Protein 8H7K (pdb70)

Foldseek 3Di:
DADDFDADDCVLQLLQWKWKAQPNAIAIWGAAFQKTKFFLCNLDDPVCFAPHPSVVSPVPDDQVRIWIGRDPDIWRFDDWDDQAGMIITGTPGTRPSHWAEAFDADDALAKWKWQFDANRGTDDIGMWGQFNLRWIQDDHDPRRFQTWTWDDDPRYTHTHWTWADAAPVGITWTGTSSHHTRHDDDRHPDHDDTDDTAFAVLQLLLLVLLLVLVPNCPLADPDFDDLVVLQVLRVVVRHDRQDVVSQVLCVVSCVVRVQRSRRSSVSVSCCSVPQDVPDDGSPHSDRDRNAHNCNSVVPGDD/DDDDDPDDDD

Structure (mmCIF, N/CA/C/O backbone):
data_8H7K
#
_entry.id   8H7K
#
_cell.length_a   97.668
_cell.length_b   80.884
_cell.length_c   51.647
_cell.angle_alpha   90.000
_cell.angle_beta   114.520
_cell.angle_gamma   90.000
#
_symmetry.space_group_name_H-M   'C 1 2 1'
#
loop_
_entity.id
_entity.type
_entity.pdbx_description
1 polymer '3C-like proteinase nsp5'
2 polymer 'nsp4/5 peptidyl substrate'
3 water water
#
loop_
_atom_site.group_PDB
_atom_site.id
_atom_site.type_symbol
_atom_site.label_atom_id
_atom_site.label_alt_id
_atom_site.label_comp_id
_atom_site.label_asym_id
_atom_site.label_entity_id
_atom_site.label_seq_id
_atom_site.pdbx_PDB_ins_code
_atom_site.Cartn_x
_atom_site.Cartn_y
_atom_site.Cartn_z
_atom_site.occupancy
_atom_site.B_iso_or_equiv
_atom_site.auth_seq_id
_atom_site.auth_comp_id
_atom_site.auth_asym_id
_atom_site.auth_atom_id
_atom_site.pdbx_PDB_model_num
ATOM 1 N N . SER A 1 1 ? -10.771 -5.029 -13.017 1.00 33.65 1 SER A N 1
ATOM 2 C CA . SER A 1 1 ? -10.465 -6.297 -12.339 1.00 29.75 1 SER A CA 1
ATOM 3 C C . SER A 1 1 ? -9.201 -6.168 -11.543 1.00 32.25 1 SER A C 1
ATOM 4 O O . SER A 1 1 ? -8.452 -5.182 -11.662 1.00 30.09 1 SER A O 1
ATOM 7 N N . GLY A 1 2 ? -8.939 -7.184 -10.751 1.00 28.27 2 GLY A N 1
ATOM 8 C CA . GLY A 1 2 ? -7.772 -7.197 -9.899 1.00 26.21 2 GLY A CA 1
ATOM 9 C C . GLY A 1 2 ? -8.158 -6.948 -8.482 1.00 27.11 2 GLY A C 1
ATOM 10 O O . GLY A 1 2 ? -9.103 -6.217 -8.193 1.00 30.51 2 GLY A O 1
ATOM 11 N N . PHE A 1 3 ? -7.380 -7.513 -7.572 1.00 26.26 3 PHE A N 1
ATOM 12 C CA . PHE A 1 3 ? -7.657 -7.300 -6.169 1.00 25.25 3 PHE A CA 1
ATOM 13 C C . PHE A 1 3 ? -6.334 -7.220 -5.442 1.00 25.88 3 PHE A C 1
ATOM 14 O O . PHE A 1 3 ? -5.579 -8.198 -5.453 1.00 28.75 3 PHE A O 1
ATOM 22 N N . ARG A 1 4 ? -6.066 -6.067 -4.808 1.00 24.00 4 ARG A N 1
ATOM 23 C CA . ARG A 1 4 ? -4.788 -5.821 -4.163 1.00 23.61 4 ARG A CA 1
ATOM 24 C C . ARG A 1 4 ? -5.028 -5.244 -2.780 1.00 27.94 4 ARG A C 1
ATOM 25 O O . ARG A 1 4 ? -6.007 -4.533 -2.555 1.00 28.12 4 ARG A O 1
ATOM 33 N N . LYS A 1 5 ? -4.107 -5.508 -1.867 1.00 23.14 5 LYS A N 1
ATOM 34 C CA . LYS A 1 5 ? -4.139 -4.805 -0.590 1.00 23.63 5 LYS A CA 1
ATOM 35 C C . LYS A 1 5 ? -3.799 -3.354 -0.883 1.00 25.51 5 LYS A C 1
ATOM 36 O O . LYS A 1 5 ? -2.705 -3.059 -1.381 1.00 29.15 5 LYS A O 1
ATOM 42 N N . MET A 1 6 ? -4.766 -2.478 -0.694 1.00 21.21 6 MET A N 1
ATOM 43 C CA . MET A 1 6 ? -4.701 -1.083 -1.104 1.00 24.95 6 MET A CA 1
ATOM 44 C C . MET A 1 6 ? -4.857 -0.175 0.105 1.00 24.28 6 MET A C 1
ATOM 45 O O . MET A 1 6 ? -5.842 -0.284 0.840 1.00 24.05 6 MET A O 1
ATOM 50 N N . ALA A 1 7 ? -3.943 0.764 0.267 1.00 19.98 7 ALA A N 1
ATOM 51 C CA . ALA A 1 7 ? -4.010 1.778 1.305 1.00 19.01 7 ALA A CA 1
ATOM 52 C C . ALA A 1 7 ? -4.713 3.022 0.790 1.00 20.82 7 ALA A C 1
ATOM 53 O O . ALA A 1 7 ? -4.858 3.205 -0.421 1.00 20.58 7 ALA A O 1
ATOM 55 N N . PHE A 1 8 ? -5.159 3.852 1.683 1.00 19.89 8 PHE A N 1
ATOM 56 C CA . PHE A 1 8 ? -5.676 5.152 1.277 1.00 18.97 8 PHE A CA 1
ATOM 57 C C . PHE A 1 8 ? -4.525 6.068 0.900 1.00 19.85 8 PHE A C 1
ATOM 58 O O . PHE A 1 8 ? -3.390 5.903 1.372 1.00 21.29 8 PHE A O 1
ATOM 66 N N . PRO A 1 9 ? -4.771 6.995 -0.027 1.00 20.70 9 PRO A N 1
ATOM 67 C CA . PRO A 1 9 ? -3.751 7.989 -0.364 1.00 20.49 9 PRO A CA 1
ATOM 68 C C . PRO A 1 9 ? -3.343 8.710 0.918 1.00 22.60 9 PRO A C 1
ATOM 69 O O . PRO A 1 9 ? -4.187 9.074 1.739 1.00 24.56 9 PRO A O 1
ATOM 73 N N . SER A 1 10 ? -2.051 8.897 1.084 1.00 20.59 10 SER A N 1
ATOM 74 C CA . SER A 1 10 ? -1.513 9.304 2.387 1.00 19.10 10 SER A CA 1
ATOM 75 C C . SER A 1 10 ? -1.240 10.799 2.485 1.00 20.64 10 SER A C 1
ATOM 76 O O . SER A 1 10 ? -0.867 11.259 3.569 1.00 20.84 10 SER A O 1
ATOM 79 N N . GLY A 1 11 ? -1.471 11.588 1.435 1.00 22.63 11 GLY A N 1
ATOM 80 C CA . GLY A 1 11 ? -1.059 12.985 1.464 1.00 21.05 11 GLY A CA 1
ATOM 81 C C . GLY A 1 11 ? -1.641 13.794 2.613 1.00 23.09 11 GLY A C 1
ATOM 82 O O . GLY A 1 11 ? -0.941 14.629 3.201 1.00 23.89 11 GLY A O 1
ATOM 83 N N . LYS A 1 12 ? -2.938 13.627 2.886 1.00 22.42 12 LYS A N 1
ATOM 84 C CA . LYS A 1 12 ? -3.538 14.379 3.992 1.00 22.60 12 LYS A CA 1
ATOM 85 C C . LYS A 1 12 ? -2.849 14.106 5.318 1.00 23.68 12 LYS A C 1
ATOM 86 O O . LYS A 1 12 ? -2.756 15.018 6.163 1.00 23.94 12 LYS A O 1
ATOM 92 N N . VAL A 1 13 ? -2.350 12.884 5.516 1.00 20.84 13 VAL A N 1
ATOM 93 C CA . VAL A 1 13 ? -1.657 12.558 6.774 1.00 20.54 13 VAL A CA 1
ATOM 94 C C . VAL A 1 13 ? -0.198 13.007 6.711 1.00 22.84 13 VAL A C 1
ATOM 95 O O . VAL A 1 13 ? 0.370 13.457 7.710 1.00 21.45 13 VAL A O 1
ATOM 99 N N . GLU A 1 14 ? 0.448 12.882 5.543 1.00 21.70 14 GLU A N 1
ATOM 100 C CA . GLU A 1 14 ? 1.824 13.354 5.399 1.00 19.96 14 GLU A CA 1
ATOM 101 C C . GLU A 1 14 ? 1.967 14.786 5.863 1.00 22.01 14 GLU A C 1
ATOM 102 O O . GLU A 1 14 ? 2.960 15.133 6.511 1.00 23.52 14 GLU A O 1
ATOM 108 N N . GLY A 1 15 ? 0.991 15.639 5.550 1.00 22.10 15 GLY A N 1
ATOM 109 C CA . GLY A 1 15 ? 1.105 17.029 5.937 1.00 22.87 15 GLY A CA 1
ATOM 110 C C . GLY A 1 15 ? 0.990 17.282 7.431 1.00 25.35 15 GLY A C 1
ATOM 111 O O . GLY A 1 15 ? 1.113 18.433 7.869 1.00 26.82 15 GLY A O 1
ATOM 112 N N . CYS A 1 16 ? 0.781 16.228 8.209 1.00 21.13 16 CYS A N 1
ATOM 113 C CA . CYS A 1 16 ? 0.538 16.369 9.636 1.00 21.55 16 CYS A CA 1
ATOM 114 C C . CYS A 1 16 ? 1.713 15.795 10.429 1.00 23.44 16 CYS A C 1
ATOM 115 O O . CYS A 1 16 ? 1.744 15.944 11.663 1.00 23.81 16 CYS A O 1
ATOM 118 N N . MET A 1 17 ? 2.659 15.112 9.785 1.00 20.80 17 MET A N 1
ATOM 119 C CA . MET A 1 17 ? 3.727 14.412 10.497 1.00 20.97 17 MET A CA 1
ATOM 120 C C . MET A 1 17 ? 4.863 15.362 10.834 1.00 24.24 17 MET A C 1
ATOM 121 O O . MET A 1 17 ? 5.328 16.136 9.978 1.00 25.05 17 MET A O 1
ATOM 126 N N . VAL A 1 18 ? 5.314 15.294 12.094 1.00 22.68 18 VAL A N 1
ATOM 127 C CA . VAL A 1 18 ? 6.431 16.087 12.597 1.00 24.19 18 VAL A CA 1
ATOM 128 C C . VAL A 1 18 ? 7.387 15.180 13.374 1.00 23.32 18 VAL A C 1
ATOM 129 O O . VAL A 1 18 ? 7.060 14.051 13.734 1.00 22.94 18 VAL A O 1
ATOM 133 N N . GLN A 1 19 ? 8.576 15.701 13.657 1.00 25.47 19 GLN A N 1
ATOM 134 C CA . GLN A 1 19 ? 9.550 15.022 14.501 1.00 24.57 19 GLN A CA 1
ATOM 135 C C . GLN A 1 19 ? 9.490 15.636 15.898 1.00 25.52 19 GLN A C 1
ATOM 136 O O . GLN A 1 19 ? 9.400 16.858 16.028 1.00 27.44 19 GLN A O 1
ATOM 142 N N . VAL A 1 20 ? 9.463 14.793 16.943 1.00 23.72 20 VAL A N 1
ATOM 143 C CA . VAL A 1 20 ? 9.499 15.255 18.322 1.00 26.58 20 VAL A CA 1
ATOM 144 C C . VAL A 1 20 ? 10.753 14.684 18.963 1.00 25.42 20 VAL A C 1
ATOM 145 O O . VAL A 1 20 ? 10.977 13.470 18.908 1.00 26.45 20 VAL A O 1
ATOM 149 N N . ILE A 1 21 ? 11.559 15.548 19.577 1.00 26.68 21 ILE A N 1
ATOM 150 C CA . ILE A 1 21 ? 12.788 15.140 20.246 1.00 27.81 21 ILE A CA 1
ATOM 151 C C . ILE A 1 21 ? 12.722 15.620 21.687 1.00 31.44 21 ILE A C 1
ATOM 152 O O . ILE A 1 21 ? 12.427 16.795 21.945 1.00 31.05 21 ILE A O 1
ATOM 157 N N . CYS A 1 22 ? 13.020 14.716 22.615 1.00 28.95 22 CYS A N 1
ATOM 158 C CA . CYS A 1 22 ? 13.192 15.050 24.027 1.00 29.96 22 CYS A CA 1
ATOM 159 C C . CYS A 1 22 ? 14.519 14.426 24.450 1.00 34.89 22 CYS A C 1
ATOM 160 O O . CYS A 1 22 ? 14.632 13.198 24.537 1.00 37.39 22 CYS A O 1
ATOM 163 N N . GLY A 1 23 ? 15.537 15.264 24.656 1.00 35.98 23 GLY A N 1
ATOM 164 C CA . GLY A 1 23 ? 16.852 14.733 24.964 1.00 37.71 23 GLY A CA 1
ATOM 165 C C . GLY A 1 23 ? 17.421 14.017 23.758 1.00 37.10 23 GLY A C 1
ATOM 166 O O . GLY A 1 23 ? 17.488 14.569 22.651 1.00 42.70 23 GLY A O 1
ATOM 167 N N . THR A 1 24 ? 17.834 12.766 23.947 1.00 36.20 24 THR A N 1
ATOM 168 C CA . THR A 1 24 ? 18.313 11.963 22.827 1.00 40.39 24 THR A CA 1
ATOM 169 C C . THR A 1 24 ? 17.256 11.015 22.281 1.00 35.46 24 THR A C 1
ATOM 170 O O . THR A 1 24 ? 17.563 10.221 21.387 1.00 40.02 24 THR A O 1
ATOM 174 N N . THR A 1 25 ? 16.020 11.082 22.781 1.00 32.62 25 THR A N 1
ATOM 175 C CA . THR A 1 25 ? 14.948 10.248 22.269 1.00 31.23 25 THR A CA 1
ATOM 176 C C . THR A 1 25 ? 14.187 11.008 21.189 1.00 29.14 25 THR A C 1
ATOM 177 O O . THR A 1 25 ? 13.771 12.151 21.401 1.00 30.56 25 THR A O 1
ATOM 181 N N . THR A 1 26 ? 14.017 10.379 20.037 1.00 28.23 26 THR A N 1
ATOM 182 C CA . THR A 1 26 ? 13.316 10.993 18.919 1.00 27.79 26 THR A CA 1
ATOM 183 C C . THR A 1 26 ? 12.211 10.066 18.433 1.00 26.18 26 THR A C 1
ATOM 184 O O . THR A 1 26 ? 12.376 8.846 18.409 1.00 27.38 26 THR A O 1
ATOM 188 N N . LEU A 1 27 ? 11.080 10.642 18.059 1.00 23.72 27 LEU A N 1
ATOM 189 C CA . LEU A 1 27 ? 9.993 9.848 17.468 1.00 24.03 27 LEU A CA 1
ATOM 190 C C . LEU A 1 27 ? 9.102 10.777 16.648 1.00 21.11 27 LEU A C 1
ATOM 191 O O . LEU A 1 27 ? 9.452 11.942 16.408 1.00 24.79 27 LEU A O 1
ATOM 196 N N . ASN A 1 28 ? 7.979 10.248 16.183 1.00 21.61 28 ASN A N 1
ATOM 197 C CA . ASN A 1 28 ? 7.092 11.013 15.331 1.00 21.44 28 ASN A CA 1
ATOM 198 C C . ASN A 1 28 ? 5.948 11.566 16.139 1.00 22.54 28 ASN A C 1
ATOM 199 O O . ASN A 1 28 ? 5.469 10.930 17.088 1.00 20.30 28 ASN A O 1
ATOM 204 N N . GLY A 1 29 ? 5.455 12.731 15.706 1.00 21.73 29 GLY A N 1
ATOM 205 C CA . GLY A 1 29 ? 4.215 13.259 16.226 1.00 22.89 29 GLY A CA 1
ATOM 206 C C . GLY A 1 29 ? 3.249 13.640 15.115 1.00 20.66 29 GLY A C 1
ATOM 207 O O . GLY A 1 29 ? 3.610 13.724 13.921 1.00 20.60 29 GLY A O 1
ATOM 208 N N . LEU A 1 30 ? 2.004 13.862 15.523 1.00 20.39 30 LEU A N 1
ATOM 209 C CA . LEU A 1 30 ? 0.900 14.202 14.629 1.00 21.26 30 LEU A CA 1
ATOM 210 C C . LEU A 1 30 ? 0.404 15.604 14.964 1.00 21.81 30 LEU A C 1
ATOM 211 O O . LEU A 1 30 ? -0.121 15.833 16.058 1.00 20.96 30 LEU A O 1
ATOM 216 N N . TRP A 1 31 ? 0.539 16.536 14.012 1.00 21.31 31 TRP A N 1
ATOM 217 C CA . TRP A 1 31 ? 0.284 17.958 14.255 1.00 21.43 31 TRP A CA 1
ATOM 218 C C . TRP A 1 31 ? -1.071 18.314 13.648 1.00 23.86 31 TRP A C 1
ATOM 219 O O . TRP A 1 31 ? -1.219 18.328 12.420 1.00 22.91 31 TRP A O 1
ATOM 230 N N . LEU A 1 32 ? -2.080 18.549 14.493 1.00 23.24 32 LEU A N 1
ATOM 231 C CA . LEU A 1 32 ? -3.413 18.901 14.031 1.00 22.65 32 LEU A CA 1
ATOM 232 C C . LEU A 1 32 ? -3.803 20.177 14.747 1.00 24.20 32 LEU A C 1
ATOM 233 O O . LEU A 1 32 ? -3.717 20.244 15.981 1.00 22.92 32 LEU A O 1
ATOM 238 N N . ASP A 1 33 ? -4.227 21.198 14.006 1.00 26.15 33 ASP A N 1
ATOM 239 C CA . ASP A 1 33 ? -4.482 22.518 14.609 1.00 25.67 33 ASP A CA 1
ATOM 240 C C . ASP A 1 33 ? -3.228 22.928 15.389 1.00 28.15 33 ASP A C 1
ATOM 241 O O . ASP A 1 33 ? -2.112 22.759 14.871 1.00 29.51 33 ASP A O 1
ATOM 246 N N . ASP A 1 34 ? -3.346 23.396 16.635 1.00 26.98 34 ASP A N 1
ATOM 247 C CA . ASP A 1 34 ? -2.186 23.838 17.405 1.00 29.60 34 ASP A CA 1
ATOM 248 C C . ASP A 1 34 ? -1.714 22.807 18.43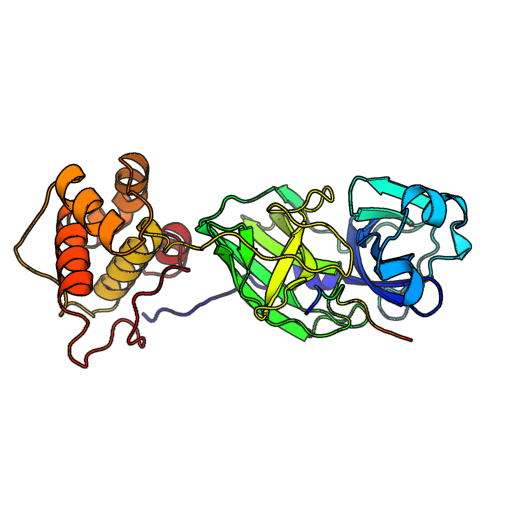2 1.00 27.62 34 ASP A C 1
ATOM 249 O O . ASP A 1 34 ? -1.153 23.191 19.477 1.00 28.17 34 ASP A O 1
ATOM 254 N N . VAL A 1 35 ? -1.924 21.509 18.159 1.00 26.47 35 VAL A N 1
ATOM 255 C CA . VAL A 1 35 ? -1.505 20.442 19.066 1.00 23.70 35 VAL A CA 1
ATOM 256 C C . VAL A 1 35 ? -0.706 19.400 18.298 1.00 23.45 35 VAL A C 1
ATOM 257 O O . VAL A 1 35 ? -1.064 19.019 17.179 1.00 23.96 35 VAL A O 1
ATOM 261 N N . VAL A 1 36 ? 0.364 18.924 18.923 1.00 23.58 36 VAL A N 1
ATOM 262 C CA . VAL A 1 36 ? 1.143 17.794 18.447 1.00 22.00 36 VAL A CA 1
ATOM 263 C C . VAL A 1 36 ? 0.910 16.643 19.414 1.00 22.61 36 VAL A C 1
ATOM 264 O O . VAL A 1 36 ? 1.099 16.799 20.630 1.00 22.76 36 VAL A O 1
ATOM 268 N N . TYR A 1 37 ? 0.414 15.520 18.895 1.00 21.49 37 TYR A N 1
ATOM 269 C CA . TYR A 1 37 ? 0.150 14.290 19.649 1.00 18.93 37 TYR A CA 1
ATOM 270 C C . TYR A 1 37 ? 1.318 13.342 19.418 1.00 21.35 37 TYR A C 1
ATOM 271 O O . TYR A 1 37 ? 1.699 13.101 18.257 1.00 20.92 37 TYR A O 1
ATOM 280 N N . CYS A 1 38 ? 1.873 12.771 20.482 1.00 20.43 38 CYS A N 1
ATOM 281 C CA . CYS A 1 38 ? 2.940 11.792 20.307 1.00 21.73 38 CYS A CA 1
ATOM 282 C C . CYS A 1 38 ? 2.927 10.793 21.453 1.00 20.70 38 CYS A C 1
ATOM 283 O O . CYS A 1 38 ? 2.326 11.052 22.502 1.00 21.47 38 CYS A O 1
ATOM 286 N N . PRO A 1 39 ? 3.591 9.656 21.301 1.00 18.95 39 PRO A N 1
ATOM 287 C CA . PRO A 1 39 ? 3.694 8.702 22.413 1.00 22.04 39 PRO A CA 1
ATOM 288 C C . PRO A 1 39 ? 4.434 9.317 23.604 1.00 21.18 39 PRO A C 1
ATOM 289 O O . PRO A 1 39 ? 5.457 10.004 23.464 1.00 22.77 39 PRO A O 1
ATOM 293 N N . ARG A 1 40 ? 3.895 9.081 24.803 1.00 21.03 40 ARG A N 1
ATOM 294 C CA . ARG A 1 40 ? 4.589 9.581 25.978 1.00 22.71 40 ARG A CA 1
ATOM 295 C C . ARG A 1 40 ? 5.971 8.948 26.166 1.00 23.29 40 ARG A C 1
ATOM 296 O O . ARG A 1 40 ? 6.798 9.517 26.901 1.00 26.49 40 ARG A O 1
ATOM 304 N N . ALA A 1 41 ? 6.258 7.835 25.477 1.00 24.90 41 ALA A N 1
ATOM 305 C CA . ALA A 1 41 ? 7.589 7.230 25.517 1.00 27.50 41 ALA A CA 1
ATOM 306 C C . ALA A 1 41 ? 8.696 8.205 25.120 1.00 26.70 41 ALA A C 1
ATOM 307 O O . ALA A 1 41 ? 9.862 7.947 25.432 1.00 28.64 41 ALA A O 1
ATOM 309 N N . VAL A 1 42 ? 8.365 9.331 24.479 1.00 25.22 42 VAL A N 1
ATOM 310 C CA . VAL A 1 42 ? 9.402 10.301 24.115 1.00 23.32 42 VAL A CA 1
ATOM 311 C C . VAL A 1 42 ? 10.143 10.828 25.329 1.00 26.59 42 VAL A C 1
ATOM 312 O O . VAL A 1 42 ? 11.282 11.267 25.198 1.00 27.05 42 VAL A O 1
ATOM 316 N N . ILE A 1 43 ? 9.532 10.787 26.520 1.00 25.91 43 ILE A N 1
ATOM 317 C CA . ILE A 1 43 ? 10.177 11.351 27.710 1.00 28.39 43 ILE A CA 1
ATOM 318 C C . ILE A 1 43 ? 11.074 10.367 28.438 1.00 32.63 43 ILE A C 1
ATOM 319 O O . ILE A 1 43 ? 11.708 10.744 29.438 1.00 33.99 43 ILE A O 1
ATOM 324 N N . CYS A 1 44 ? 11.157 9.129 27.982 1.00 30.84 44 CYS A N 1
ATOM 325 C CA . CYS A 1 44 ? 12.011 8.164 28.642 1.00 33.14 44 CYS A CA 1
ATOM 326 C C . CYS A 1 44 ? 13.385 8.110 28.009 1.00 36.13 44 CYS A C 1
ATOM 327 O O . CYS A 1 44 ? 13.549 8.349 26.815 1.00 41.22 44 CYS A O 1
ATOM 330 N N . THR A 1 45 ? 14.370 7.811 28.838 1.00 42.21 45 THR A N 1
ATOM 331 C CA . THR A 1 45 ? 15.690 7.412 28.391 1.00 46.87 45 THR A CA 1
ATOM 332 C C . THR A 1 45 ? 15.703 5.897 28.335 1.00 51.66 45 THR A C 1
ATOM 333 O O . THR A 1 45 ? 14.751 5.241 28.753 1.00 54.26 45 THR A O 1
ATOM 337 N N . SER A 1 46 ? 16.799 5.348 27.809 1.00 50.82 46 SER A N 1
ATOM 338 C CA . SER A 1 46 ? 16.955 3.898 27.719 1.00 57.95 46 SER A CA 1
ATOM 339 C C . SER A 1 46 ? 16.649 3.207 29.048 1.00 68.87 46 SER A C 1
ATOM 340 O O . SER A 1 46 ? 15.858 2.258 29.100 1.00 73.35 46 SER A O 1
ATOM 343 N N . GLU A 1 47 ? 17.251 3.682 30.141 1.00 67.05 47 GLU A N 1
ATOM 344 C CA . GLU A 1 47 ? 17.031 3.051 31.442 1.00 65.08 47 GLU A CA 1
ATOM 345 C C . GLU A 1 47 ? 15.655 3.339 32.035 1.00 57.93 47 GLU A C 1
ATOM 346 O O . GLU A 1 47 ? 15.162 2.526 32.822 1.00 63.05 47 GLU A O 1
ATOM 352 N N . ASP A 1 48 ? 15.008 4.454 31.676 1.00 51.48 48 ASP A N 1
ATOM 353 C CA . ASP A 1 48 ? 13.650 4.668 32.168 1.00 54.25 48 ASP A CA 1
ATOM 354 C C . ASP A 1 48 ? 12.694 3.582 31.696 1.00 55.03 48 ASP A C 1
ATOM 355 O O . ASP A 1 48 ? 11.653 3.382 32.326 1.00 46.68 48 ASP A O 1
ATOM 360 N N . MET A 1 49 ? 13.041 2.858 30.628 1.00 61.58 49 MET A N 1
ATOM 361 C CA . MET A 1 49 ? 12.055 2.108 29.855 1.00 54.84 49 MET A CA 1
ATOM 362 C C . MET A 1 49 ? 11.644 0.769 30.470 1.00 48.93 49 MET A C 1
ATOM 363 O O . MET A 1 49 ? 10.613 0.223 30.062 1.00 40.60 49 MET A O 1
ATOM 368 N N . LEU A 1 50 ? 12.396 0.222 31.433 1.00 44.11 50 LEU A N 1
ATOM 369 C CA . LEU A 1 50 ? 11.964 -1.037 32.046 1.00 37.50 50 LEU A CA 1
ATOM 370 C C . LEU A 1 50 ? 10.750 -0.835 32.951 1.00 45.30 50 LEU A C 1
ATOM 371 O O . LEU A 1 50 ? 9.808 -1.642 32.933 1.00 45.36 50 LEU A O 1
ATOM 376 N N . ASN A 1 51 ? 10.728 0.263 33.699 1.00 49.97 51 ASN A N 1
ATOM 377 C CA . ASN A 1 51 ? 9.667 0.543 34.660 1.00 54.38 51 ASN A CA 1
ATOM 378 C C . ASN A 1 51 ? 9.425 2.043 34.782 1.00 45.19 51 ASN A C 1
ATOM 379 O O . ASN A 1 51 ? 9.583 2.599 35.876 1.00 48.19 51 ASN A O 1
ATOM 384 N N . PRO A 1 52 ? 9.056 2.736 33.703 1.00 39.19 52 PRO A N 1
ATOM 385 C CA . PRO A 1 52 ? 8.938 4.200 33.789 1.00 38.27 52 PRO A CA 1
ATOM 386 C C . PRO A 1 52 ? 7.737 4.611 34.630 1.00 39.41 52 PRO A C 1
ATOM 387 O O . PRO A 1 52 ? 6.659 4.023 34.519 1.00 39.98 52 PRO A O 1
ATOM 391 N N . ASN A 1 53 ? 7.924 5.617 35.505 1.00 34.07 53 ASN A N 1
ATOM 392 C CA . ASN A 1 53 ? 6.776 6.249 36.148 1.00 31.02 53 ASN A CA 1
ATOM 393 C C . ASN A 1 53 ? 6.543 7.538 35.364 1.00 34.74 53 ASN A C 1
ATOM 394 O O . ASN A 1 53 ? 7.237 8.543 35.561 1.00 33.36 53 ASN A O 1
ATOM 399 N N . TYR A 1 54 ? 5.580 7.505 34.444 1.00 31.09 54 TYR A N 1
ATOM 400 C CA . TYR A 1 54 ? 5.509 8.576 33.462 1.00 26.75 54 TYR A CA 1
ATOM 401 C C . TYR A 1 54 ? 5.066 9.884 34.094 1.00 32.07 54 TYR A C 1
ATOM 402 O O . TYR A 1 54 ? 5.488 10.959 33.653 1.00 29.73 54 TYR A O 1
ATOM 411 N N . GLU A 1 55 ? 4.243 9.822 35.137 1.00 29.92 55 GLU A N 1
ATOM 412 C CA . GLU A 1 55 ? 3.834 11.050 35.799 1.00 31.53 55 GLU A CA 1
ATOM 413 C C . GLU A 1 55 ? 5.037 11.737 36.436 1.00 33.48 55 GLU A C 1
ATOM 414 O O . GLU A 1 55 ? 5.153 12.967 36.388 1.00 36.12 55 GLU A O 1
ATOM 420 N N . ASP A 1 56 ? 5.934 10.955 37.035 1.00 34.54 56 ASP A N 1
ATOM 421 C CA . ASP A 1 56 ? 7.164 11.515 37.589 1.00 35.79 56 ASP A CA 1
ATOM 422 C C . ASP A 1 56 ? 8.047 12.096 36.498 1.00 34.20 56 ASP A C 1
ATOM 423 O O . ASP A 1 56 ? 8.612 13.190 36.655 1.00 36.09 56 ASP A O 1
ATOM 428 N N . LEU A 1 57 ? 8.277 11.320 35.440 1.00 31.98 57 LEU A N 1
ATOM 429 C CA . LEU A 1 57 ? 9.124 11.790 34.362 1.00 34.40 57 LEU A CA 1
ATOM 430 C C . LEU A 1 57 ? 8.594 13.093 33.790 1.00 32.14 57 LEU A C 1
ATOM 431 O O . LEU A 1 57 ? 9.376 14.002 33.491 1.00 33.91 57 LEU A O 1
ATOM 436 N N . LEU A 1 58 ? 7.263 13.212 33.659 1.00 30.41 58 LEU A N 1
ATOM 437 C CA . LEU A 1 58 ? 6.681 14.377 32.999 1.00 28.08 58 LEU A CA 1
ATOM 438 C C . LEU A 1 58 ? 6.748 15.616 33.876 1.00 28.34 58 LEU A C 1
ATOM 439 O O . LEU A 1 58 ? 7.020 16.714 33.376 1.00 32.46 58 LEU A O 1
ATOM 444 N N . ILE A 1 59 ? 6.540 15.475 35.194 1.00 30.76 59 ILE A N 1
ATOM 445 C CA . ILE A 1 59 ? 6.567 16.642 36.057 1.00 32.12 59 ILE A CA 1
ATOM 446 C C . ILE A 1 59 ? 7.963 17.249 36.099 1.00 33.19 59 ILE A C 1
ATOM 447 O O . ILE A 1 59 ? 8.129 18.421 36.452 1.00 37.10 59 ILE A O 1
ATOM 452 N N . ARG A 1 60 ? 8.976 16.475 35.730 1.00 32.89 60 ARG A N 1
ATOM 453 C CA . ARG A 1 60 ? 10.350 16.938 35.707 1.00 35.57 60 ARG A CA 1
ATOM 454 C C . ARG A 1 60 ? 10.739 17.580 34.382 1.00 34.07 60 ARG A C 1
ATOM 455 O O . ARG A 1 60 ? 11.895 18.027 34.262 1.00 35.91 60 ARG A O 1
ATOM 463 N N . LYS A 1 61 ? 9.798 17.709 33.457 1.00 36.96 61 LYS A N 1
ATOM 464 C CA . LYS A 1 61 ? 9.999 18.311 32.146 1.00 36.12 61 LYS A CA 1
ATOM 465 C C . LYS A 1 61 ? 9.326 19.679 32.119 1.00 39.88 61 LYS A C 1
ATOM 466 O O . LYS A 1 61 ? 8.378 19.934 32.867 1.00 37.76 61 LYS A O 1
ATOM 472 N N . SER A 1 62 ? 9.825 20.563 31.255 1.00 43.01 62 SER A N 1
ATOM 473 C CA . SER A 1 62 ? 9.109 21.773 30.870 1.00 40.27 62 SER A CA 1
ATOM 474 C C . SER A 1 62 ? 8.994 21.846 29.348 1.00 36.74 62 SER A C 1
ATOM 475 O O . SER A 1 62 ? 9.566 21.029 28.620 1.00 37.48 62 SER A O 1
ATOM 478 N N . ASN A 1 63 ? 8.249 22.851 28.876 1.00 36.69 63 ASN A N 1
ATOM 479 C CA . ASN A 1 63 ? 7.987 22.987 27.442 1.00 34.53 63 ASN A CA 1
ATOM 480 C C . ASN A 1 63 ? 9.276 22.991 26.625 1.00 36.42 63 ASN A C 1
ATOM 481 O O . ASN A 1 63 ? 9.330 22.402 25.536 1.00 35.68 63 ASN A O 1
ATOM 486 N N . HIS A 1 64 ? 10.316 23.657 27.125 1.00 40.79 64 HIS A N 1
ATOM 487 C CA . HIS A 1 64 ? 11.569 23.765 26.390 1.00 41.65 64 HIS A CA 1
ATOM 488 C C . HIS A 1 64 ? 12.303 22.436 26.242 1.00 43.82 64 HIS A C 1
ATOM 489 O O . HIS A 1 64 ? 13.232 22.349 25.434 1.00 45.22 64 HIS A O 1
ATOM 496 N N . ASN A 1 65 ? 11.893 21.392 26.958 1.00 37.48 65 ASN A N 1
ATOM 497 C CA . ASN A 1 65 ? 12.538 20.097 26.799 1.00 39.86 65 ASN A CA 1
ATOM 498 C C . ASN A 1 65 ? 12.046 19.348 25.568 1.00 38.51 65 ASN A C 1
ATOM 499 O O . ASN A 1 65 ? 12.591 18.284 25.253 1.00 37.70 65 ASN A O 1
ATOM 504 N N . PHE A 1 66 ? 11.019 19.857 24.887 1.00 33.79 66 PHE A N 1
ATOM 505 C CA . PHE A 1 66 ? 10.447 19.227 23.704 1.00 31.87 66 PHE A CA 1
ATOM 506 C C . PHE A 1 66 ? 10.787 20.064 22.479 1.00 40.33 66 PHE A C 1
ATOM 507 O O . PHE A 1 66 ? 10.409 21.238 22.406 1.00 39.82 66 PHE A O 1
ATOM 515 N N . LEU A 1 67 ? 11.476 19.458 21.516 1.00 30.61 67 LEU A N 1
ATOM 516 C CA . LEU A 1 67 ? 11.856 20.127 20.281 1.00 32.00 67 LEU A CA 1
ATOM 517 C C . LEU A 1 67 ? 11.010 19.487 19.195 1.00 34.03 67 LEU A C 1
ATOM 518 O O . LEU A 1 67 ? 11.038 18.260 19.041 1.00 35.54 67 LEU A O 1
ATOM 523 N N . VAL A 1 68 ? 10.197 20.300 18.522 1.00 33.06 68 VAL A N 1
ATOM 524 C CA . VAL A 1 68 ? 9.255 19.823 17.508 1.00 31.51 68 VAL A CA 1
ATOM 525 C C . VAL A 1 68 ? 9.662 20.451 16.188 1.00 33.06 68 VAL A C 1
ATOM 526 O O . VAL A 1 68 ? 9.800 21.679 16.094 1.00 33.98 68 VAL A O 1
ATOM 530 N N . GLN A 1 69 ? 9.891 19.616 15.177 1.00 32.58 69 GLN A N 1
ATOM 531 C CA . GLN A 1 69 ? 10.349 20.083 13.883 1.00 39.02 69 GLN A CA 1
ATOM 532 C C . GLN A 1 69 ? 9.390 19.604 12.804 1.00 35.21 69 GLN A C 1
ATOM 533 O O . GLN A 1 69 ? 9.073 18.412 12.731 1.00 32.29 69 GLN A O 1
ATOM 539 N N . ALA A 1 70 ? 8.910 20.544 11.993 1.00 35.93 70 ALA A N 1
ATOM 540 C CA . ALA A 1 70 ? 7.982 20.285 10.896 1.00 41.08 70 ALA A CA 1
ATOM 541 C C . ALA A 1 70 ? 8.732 20.695 9.637 1.00 49.16 70 ALA A C 1
ATOM 542 O O . ALA A 1 70 ? 8.737 21.868 9.252 1.00 46.61 70 ALA A O 1
ATOM 544 N N . GLY A 1 71 ? 9.386 19.728 9.007 1.00 54.37 71 GLY A N 1
ATOM 545 C CA . GLY A 1 71 ? 10.273 20.070 7.910 1.00 48.94 71 GLY A CA 1
ATOM 546 C C . GLY A 1 71 ? 11.413 20.913 8.437 1.00 53.14 71 GLY A C 1
ATOM 547 O O . GLY A 1 71 ? 12.079 20.549 9.409 1.00 67.53 71 GLY A O 1
ATOM 548 N N . ASN A 1 72 ? 11.639 22.070 7.819 1.00 64.96 72 ASN A N 1
ATOM 549 C CA . ASN A 1 72 ? 12.699 22.968 8.258 1.00 70.02 72 ASN A CA 1
ATOM 550 C C . ASN A 1 72 ? 12.181 24.096 9.144 1.00 68.74 72 ASN A C 1
ATOM 551 O O . ASN A 1 72 ? 12.797 25.165 9.216 1.00 71.53 72 ASN A O 1
ATOM 556 N N . VAL A 1 73 ? 11.060 23.872 9.827 1.00 54.52 73 VAL A N 1
ATOM 557 C CA . VAL A 1 73 ? 10.450 24.866 10.697 1.00 52.99 73 VAL A CA 1
ATOM 558 C C . VAL A 1 73 ? 10.375 24.259 12.084 1.00 47.88 73 VAL A C 1
ATOM 559 O O . VAL A 1 73 ? 9.742 23.214 12.271 1.00 46.22 73 VAL A O 1
ATOM 563 N N . GLN A 1 74 ? 11.005 24.907 13.056 1.00 49.82 74 GLN A N 1
ATOM 564 C CA . GLN A 1 74 ? 10.863 24.476 14.437 1.00 49.15 74 GLN A CA 1
ATOM 565 C C . GLN A 1 74 ? 9.599 25.096 15.020 1.00 48.44 74 GLN A C 1
ATOM 566 O O . GLN A 1 74 ? 9.364 26.299 14.868 1.00 54.36 74 GLN A O 1
ATOM 572 N N . LEU A 1 75 ? 8.777 24.276 15.671 1.00 40.30 75 LEU A N 1
ATOM 573 C CA . LEU A 1 75 ? 7.564 24.751 16.326 1.00 36.60 75 LEU A CA 1
ATOM 574 C C . LEU A 1 75 ? 7.810 24.903 17.818 1.00 42.04 75 LEU A C 1
ATOM 575 O O . LEU A 1 75 ? 8.277 23.967 18.476 1.00 49.44 75 LEU A O 1
ATOM 580 N N . ARG A 1 76 ? 7.461 26.067 18.351 1.00 37.54 76 ARG A N 1
ATOM 581 C CA . ARG A 1 76 ? 7.644 26.334 19.771 1.00 39.23 76 ARG A CA 1
ATOM 582 C C . ARG A 1 76 ? 6.532 25.670 20.571 1.00 39.50 76 ARG A C 1
ATOM 583 O O . ARG A 1 76 ? 5.351 25.929 20.325 1.00 37.00 76 ARG A O 1
ATOM 591 N N . VAL A 1 77 ? 6.911 24.837 21.537 1.00 35.49 77 VAL A N 1
ATOM 592 C CA . VAL A 1 77 ? 5.954 24.221 22.454 1.00 32.31 77 VAL A CA 1
ATOM 593 C C . VAL A 1 77 ? 5.614 25.217 23.554 1.00 36.13 77 VAL A C 1
ATOM 594 O O . VAL A 1 77 ? 6.510 25.775 24.201 1.00 36.69 77 VAL A O 1
ATOM 598 N N . ILE A 1 78 ? 4.318 25.466 23.753 1.00 33.94 78 ILE A N 1
ATOM 599 C CA . ILE A 1 78 ? 3.850 26.445 24.728 1.00 36.21 78 ILE A CA 1
ATOM 600 C C . ILE A 1 78 ? 2.999 25.814 25.814 1.00 34.55 78 ILE A C 1
ATOM 601 O O . ILE A 1 78 ? 2.494 26.526 26.690 1.00 40.29 78 ILE A O 1
ATOM 606 N N . GLY A 1 79 ? 2.820 24.506 25.775 1.00 34.73 79 GLY A N 1
ATOM 607 C CA . GLY A 1 79 ? 2.106 23.791 26.809 1.00 33.15 79 GLY A CA 1
ATOM 608 C C . GLY A 1 79 ? 2.267 22.309 26.573 1.00 33.53 79 GLY A C 1
ATOM 609 O O . GLY A 1 79 ? 2.584 21.865 25.461 1.00 29.67 79 GLY A O 1
ATOM 610 N N . HIS A 1 80 ? 2.062 21.546 27.636 1.00 29.49 80 HIS A N 1
ATOM 611 C CA . HIS A 1 80 ? 2.143 20.102 27.502 1.00 31.21 80 HIS A CA 1
ATOM 612 C C . HIS A 1 80 ? 1.239 19.447 28.524 1.00 27.92 80 HIS A C 1
ATOM 613 O O . HIS A 1 80 ? 1.042 19.962 29.636 1.00 29.59 80 HIS A O 1
ATOM 620 N N . SER A 1 81 ? 0.739 18.275 28.153 1.00 28.76 81 SER A N 1
ATOM 621 C CA . SER A 1 81 ? -0.088 17.505 29.071 1.00 25.71 81 SER A CA 1
ATOM 622 C C . SER A 1 81 ? -0.053 16.053 28.635 1.00 26.15 81 SER A C 1
ATOM 623 O O . SER A 1 81 ? 0.268 15.737 27.485 1.00 26.17 81 SER A O 1
ATOM 626 N N . MET A 1 82 ? -0.361 15.167 29.562 1.00 24.90 82 MET A N 1
ATOM 627 C CA . MET A 1 82 ? -0.443 13.744 29.295 1.00 25.12 82 MET A CA 1
ATOM 628 C C . MET A 1 82 ? -1.888 13.312 29.283 1.00 26.98 82 MET A C 1
ATOM 629 O O . MET A 1 82 ? -2.648 13.663 30.197 1.00 32.64 82 MET A O 1
ATOM 634 N N . GLN A 1 83 ? -2.257 12.545 28.259 1.00 26.60 83 GLN A N 1
ATOM 635 C CA . GLN A 1 83 ? -3.567 11.910 28.222 1.00 31.44 83 GLN A CA 1
ATOM 636 C C . GLN A 1 83 ? -3.318 10.427 27.966 1.00 22.48 83 GLN A C 1
ATOM 637 O O . GLN A 1 83 ? -2.962 10.038 26.852 1.00 24.18 83 GLN A O 1
ATOM 643 N N . ASN A 1 84 ? -3.458 9.614 29.021 1.00 22.73 84 ASN A N 1
ATOM 644 C CA . ASN A 1 84 ? -3.235 8.171 28.926 1.00 20.21 84 ASN A CA 1
ATOM 645 C C . ASN A 1 84 ? -1.814 7.967 28.413 1.00 19.66 84 ASN A C 1
ATOM 646 O O . ASN A 1 84 ? -0.882 8.544 29.006 1.00 20.80 84 ASN A O 1
ATOM 651 N N . CYS A 1 85 ? -1.605 7.238 27.309 1.00 19.88 85 CYS A N 1
ATOM 652 C CA . CYS A 1 85 ? -0.256 6.971 26.819 1.00 21.35 85 CYS A CA 1
ATOM 653 C C . CYS A 1 85 ? 0.198 7.935 25.736 1.00 21.08 85 CYS A C 1
ATOM 654 O O . CYS A 1 85 ? 1.242 7.680 25.131 1.00 21.31 85 CYS A O 1
ATOM 657 N N . VAL A 1 86 ? -0.511 9.045 25.508 1.00 19.78 86 VAL A N 1
ATOM 658 C CA . VAL A 1 86 ? -0.035 10.052 24.566 1.00 23.34 86 VAL A CA 1
ATOM 659 C C . VAL A 1 86 ? 0.228 11.359 25.298 1.00 21.76 86 VAL A C 1
ATOM 660 O O . VAL A 1 86 ? -0.322 11.631 26.376 1.00 23.38 86 VAL A O 1
ATOM 664 N N . LEU A 1 87 ? 1.118 12.145 24.729 1.00 21.78 87 LEU A N 1
ATOM 665 C CA . LEU A 1 87 ? 1.324 13.525 25.130 1.00 22.89 87 LEU A CA 1
ATOM 666 C C . LEU A 1 87 ? 0.664 14.463 24.135 1.00 22.21 87 LEU A C 1
ATOM 667 O O . LEU A 1 87 ? 0.671 14.201 22.931 1.00 22.69 87 LEU A O 1
ATOM 672 N N . LYS A 1 88 ? 0.134 15.565 24.638 1.00 23.11 88 LYS A N 1
ATOM 673 C CA . LYS A 1 88 ? -0.402 16.660 23.844 1.00 23.12 88 LYS A CA 1
ATOM 674 C C . LYS A 1 88 ? 0.517 17.848 24.064 1.00 27.08 88 LYS A C 1
ATOM 675 O O . LYS A 1 88 ? 0.650 18.340 25.189 1.00 25.93 88 LYS A O 1
ATOM 681 N N . LEU A 1 89 ? 1.233 18.231 23.026 1.00 25.07 89 LEU A N 1
ATOM 682 C CA . LEU A 1 89 ? 2.150 19.361 23.080 1.00 25.03 89 LEU A CA 1
ATOM 683 C C . LEU A 1 89 ? 1.469 20.523 22.365 1.00 27.12 89 LEU A C 1
ATOM 684 O O . LEU A 1 89 ? 1.268 20.472 21.140 1.00 26.53 89 LEU A O 1
ATOM 689 N N . LYS A 1 90 ? 1.044 21.526 23.117 1.00 26.89 90 LYS A N 1
ATOM 690 C CA . LYS A 1 90 ? 0.452 22.700 22.492 1.00 28.08 90 LYS A CA 1
ATOM 691 C C . LYS A 1 90 ? 1.571 23.525 21.871 1.00 30.21 90 LYS A C 1
ATOM 692 O O . LYS A 1 90 ? 2.591 23.785 22.511 1.00 31.92 90 LYS A O 1
ATOM 698 N N . VAL A 1 91 ? 1.416 23.887 20.595 1.00 28.16 91 VAL A N 1
ATOM 699 C CA . VAL A 1 91 ? 2.424 24.674 19.888 1.00 31.40 91 VAL A CA 1
ATOM 700 C C . VAL A 1 91 ? 1.858 26.040 19.517 1.00 34.72 91 VAL A C 1
ATOM 701 O O . VAL A 1 91 ? 0.649 26.278 19.568 1.00 33.37 91 VAL A O 1
ATOM 705 N N . ASP A 1 92 ? 2.755 26.955 19.135 1.00 35.87 92 ASP A N 1
ATOM 706 C CA . ASP A 1 92 ? 2.316 28.330 18.922 1.00 35.89 92 ASP A CA 1
ATOM 707 C C . ASP A 1 92 ? 1.742 28.573 17.536 1.00 36.29 92 ASP A C 1
ATOM 708 O O . ASP A 1 92 ? 1.397 29.715 17.218 1.00 44.74 92 ASP A O 1
ATOM 713 N N . THR A 1 93 ? 1.635 27.535 16.718 1.00 35.81 93 THR A N 1
ATOM 714 C CA . THR A 1 93 ? 1.271 27.666 15.315 1.00 38.68 93 THR A CA 1
ATOM 715 C C . THR A 1 93 ? 0.291 26.557 14.974 1.00 34.51 93 THR A C 1
ATOM 716 O O . THR A 1 93 ? 0.571 25.384 15.231 1.00 33.73 93 THR A O 1
ATOM 720 N N . ALA A 1 94 ? -0.843 26.924 14.381 1.00 35.34 94 ALA A N 1
ATOM 721 C CA . ALA A 1 94 ? -1.791 25.930 13.905 1.00 32.97 94 ALA A CA 1
ATOM 722 C C . ALA A 1 94 ? -1.318 25.378 12.567 1.00 31.75 94 ALA A C 1
ATOM 723 O O . ALA A 1 94 ? -0.840 26.126 11.707 1.00 33.67 94 ALA A O 1
ATOM 725 N N . ASN A 1 95 ? -1.432 24.066 12.406 1.00 29.96 95 ASN A N 1
ATOM 726 C CA . ASN A 1 95 ? -0.973 23.438 11.165 1.00 27.02 95 ASN A CA 1
ATOM 727 C C . ASN A 1 95 ? -1.865 23.888 10.017 1.00 29.35 95 ASN A C 1
ATOM 728 O O . ASN A 1 95 ? -3.055 23.544 10.005 1.00 29.22 95 ASN A O 1
ATOM 733 N N . PRO A 1 96 ? -1.348 24.631 9.042 1.00 30.07 96 PRO A N 1
ATOM 734 C CA . PRO A 1 96 ? -2.212 25.067 7.928 1.00 32.40 96 PRO A CA 1
ATOM 735 C C . PRO A 1 96 ? -2.703 23.925 7.058 1.00 32.20 96 PRO A C 1
ATOM 736 O O . PRO A 1 96 ? -3.672 24.105 6.313 1.00 34.57 96 PRO A O 1
ATOM 740 N N . LYS A 1 97 ? -2.078 22.757 7.136 1.00 28.82 97 LYS A N 1
ATOM 741 C CA . LYS A 1 97 ? -2.480 21.602 6.366 1.00 29.08 97 LYS A CA 1
ATOM 742 C C . LYS A 1 97 ? -3.397 20.649 7.127 1.00 28.50 97 LYS A C 1
ATOM 743 O O . LYS A 1 97 ? -3.581 19.513 6.675 1.00 27.87 97 LYS A O 1
ATOM 749 N N . THR A 1 98 ? -3.937 21.046 8.292 1.00 27.79 98 THR A N 1
ATOM 750 C CA . THR A 1 98 ? -4.812 20.152 9.053 1.00 26.95 98 THR A CA 1
ATOM 751 C C . THR A 1 98 ? -6.011 19.751 8.197 1.00 24.38 98 THR A C 1
ATOM 752 O O . THR A 1 98 ? -6.765 20.630 7.767 1.00 27.62 98 THR A O 1
ATOM 756 N N . PRO A 1 99 ? -6.257 18.458 7.990 1.00 24.89 99 PRO A N 1
ATOM 757 C CA . PRO A 1 99 ? -7.456 18.033 7.261 1.00 25.89 99 PRO A CA 1
ATOM 758 C C . PRO A 1 99 ? -8.636 18.007 8.218 1.00 26.06 99 PRO A C 1
ATOM 759 O O . PRO A 1 99 ? -8.465 18.102 9.433 1.00 26.22 99 PRO A O 1
ATOM 763 N N . LYS A 1 100 ? -9.839 17.872 7.667 1.00 25.69 100 LYS A N 1
ATOM 764 C CA . LYS A 1 100 ? -10.964 17.480 8.514 1.00 24.37 100 LYS A CA 1
ATOM 765 C C . LYS A 1 100 ? -10.627 16.125 9.104 1.00 24.14 100 LYS A C 1
ATOM 766 O O . LYS A 1 100 ? -10.103 15.250 8.410 1.00 25.25 100 LYS A O 1
ATOM 772 N N . TYR A 1 101 ? -10.850 15.957 10.414 1.00 22.39 101 TYR A N 1
ATOM 773 C CA . TYR A 1 101 ? -10.422 14.697 11.005 1.00 22.42 101 TYR A CA 1
ATOM 774 C C . TYR A 1 101 ? -11.310 14.319 12.186 1.00 22.38 101 TYR A C 1
ATOM 775 O O . TYR A 1 101 ? -12.056 15.147 12.735 1.00 24.56 101 TYR A O 1
ATOM 784 N N . LYS A 1 102 ? -11.225 13.028 12.532 1.00 19.67 102 LYS A N 1
ATOM 785 C CA . LYS A 1 102 ? -11.840 12.490 13.744 1.00 20.28 102 LYS A CA 1
ATOM 786 C C . LYS A 1 102 ? -10.845 11.535 14.390 1.00 19.97 102 LYS A C 1
ATOM 787 O O . LYS A 1 102 ? -9.961 10.984 13.730 1.00 19.96 102 LYS A O 1
ATOM 793 N N . PHE A 1 103 ? -10.980 11.336 15.719 1.00 19.06 103 PHE A N 1
ATOM 794 C CA . PHE A 1 103 ? -10.270 10.265 16.408 1.00 18.35 103 PHE A CA 1
ATOM 795 C C . PHE A 1 103 ? -11.299 9.179 16.711 1.00 18.96 103 PHE A C 1
ATOM 796 O O . PHE A 1 103 ? -12.243 9.405 17.499 1.00 19.30 103 PHE A O 1
ATOM 804 N N . VAL A 1 104 ? -11.119 8.007 16.092 1.00 19.94 104 VAL A N 1
ATOM 805 C CA . VAL A 1 104 ? -12.051 6.895 16.203 1.00 19.36 104 VAL A CA 1
ATOM 806 C C . VAL A 1 104 ? -11.240 5.742 16.772 1.00 23.62 104 VAL A C 1
ATOM 807 O O . VAL A 1 104 ? -10.013 5.703 16.617 1.00 34.26 104 VAL A O 1
ATOM 811 N N . ARG A 1 105 ? -11.876 4.877 17.546 1.00 17.24 105 ARG A N 1
ATOM 812 C CA . ARG A 1 105 ? -11.236 3.635 17.913 1.00 15.90 105 ARG A CA 1
ATOM 813 C C . ARG A 1 105 ? -11.857 2.516 17.084 1.00 17.69 105 ARG A C 1
ATOM 814 O O . ARG A 1 105 ? -13.082 2.450 16.965 1.00 20.84 105 ARG A O 1
ATOM 822 N N . ILE A 1 106 ? -11.008 1.669 16.515 1.00 16.92 106 ILE A N 1
ATOM 823 C CA . ILE A 1 106 ? -11.524 0.571 15.692 1.00 18.28 106 ILE A CA 1
ATOM 824 C C . ILE A 1 106 ? -11.698 -0.723 16.455 1.00 19.46 106 ILE A C 1
ATOM 825 O O . ILE A 1 106 ? -11.231 -0.886 17.591 1.00 19.65 106 ILE A O 1
ATOM 830 N N . GLN A 1 107 ? -12.466 -1.642 15.854 1.00 18.11 107 GLN A N 1
ATOM 831 C CA . GLN A 1 107 ? -12.697 -2.972 16.353 1.00 18.27 107 GLN A CA 1
ATOM 832 C C . GLN A 1 107 ? -11.713 -3.959 15.745 1.00 19.23 107 GLN A C 1
ATOM 833 O O . GLN A 1 107 ? -11.344 -3.835 14.549 1.00 19.43 107 GLN A O 1
ATOM 839 N N . PRO A 1 108 ? -11.417 -5.044 16.454 1.00 18.45 108 PRO A N 1
ATOM 840 C CA . PRO A 1 108 ? -10.745 -6.182 15.828 1.00 21.23 108 PRO A CA 1
ATOM 841 C C . PRO A 1 108 ? -11.517 -6.630 14.597 1.00 20.28 108 PRO A C 1
ATOM 842 O O . PRO A 1 108 ? -12.756 -6.651 14.580 1.00 23.74 108 PRO A O 1
ATOM 846 N N . GLY A 1 109 ? -10.771 -6.950 13.534 1.00 17.88 109 GLY A N 1
ATOM 847 C CA . GLY A 1 109 ? -11.341 -7.325 12.259 1.00 22.85 109 GLY A CA 1
ATOM 848 C C . GLY A 1 109 ? -11.416 -6.188 11.264 1.00 24.28 109 GLY A C 1
ATOM 849 O O . GLY A 1 109 ? -11.598 -6.438 10.053 1.00 26.52 109 GLY A O 1
ATOM 850 N N . GLN A 1 110 ? -11.290 -4.952 11.718 1.0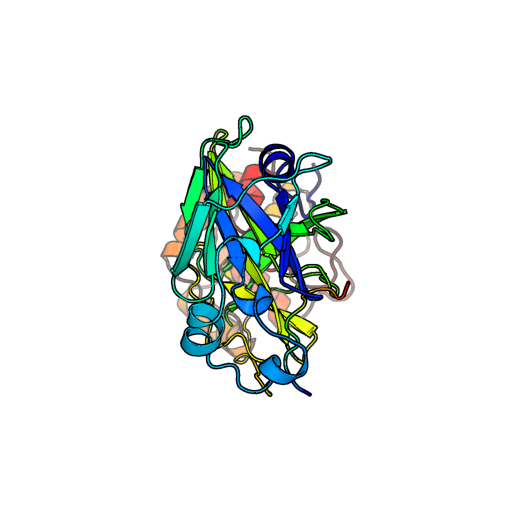0 20.12 110 GLN A N 1
ATOM 851 C CA . GLN A 1 110 ? -11.327 -3.790 10.834 1.00 22.43 110 GLN A CA 1
ATOM 852 C C . GLN A 1 110 ? -9.922 -3.464 10.327 1.00 19.22 110 GLN A C 1
ATOM 853 O O . GLN A 1 110 ? -8.919 -3.795 10.958 1.00 19.88 110 GLN A O 1
ATOM 859 N N . THR A 1 111 ? -9.862 -2.857 9.136 1.00 20.97 111 THR A N 1
ATOM 860 C CA . THR A 1 111 ? -8.585 -2.491 8.530 1.00 17.80 111 THR A CA 1
ATOM 861 C C . THR A 1 111 ? -8.353 -0.982 8.584 1.00 19.25 111 THR A C 1
ATOM 862 O O . THR A 1 111 ? -9.269 -0.180 8.762 1.00 20.09 111 THR A O 1
ATOM 866 N N . PHE A 1 112 ? -7.101 -0.599 8.333 1.00 18.56 112 PHE A N 1
ATOM 867 C CA . PHE A 1 112 ? -6.720 0.798 8.253 1.00 17.37 112 PHE A CA 1
ATOM 868 C C . PHE A 1 112 ? -5.375 0.879 7.530 1.00 17.48 112 PHE A C 1
ATOM 869 O O . PHE A 1 112 ? -4.662 -0.119 7.395 1.00 18.33 112 PHE A O 1
ATOM 877 N N . SER A 1 113 ? -5.051 2.079 7.097 1.00 18.95 113 SER A N 1
ATOM 878 C CA . SER A 1 113 ? -3.786 2.347 6.425 1.00 19.48 113 SER A CA 1
ATOM 879 C C . SER A 1 113 ? -2.776 2.874 7.431 1.00 18.97 113 SER A C 1
ATOM 880 O O . SER A 1 113 ? -3.100 3.729 8.265 1.00 20.67 113 SER A O 1
ATOM 883 N N . VAL A 1 114 ? -1.541 2.391 7.351 1.00 19.68 114 VAL A N 1
ATOM 884 C CA . VAL A 1 114 ? -0.453 2.851 8.213 1.00 19.77 114 VAL A CA 1
ATOM 885 C C . VAL A 1 114 ? 0.495 3.680 7.354 1.00 17.19 114 VAL A C 1
ATOM 886 O O . VAL A 1 114 ? 0.909 3.248 6.257 1.00 18.41 114 VAL A O 1
ATOM 890 N N . LEU A 1 115 ? 0.811 4.899 7.823 1.00 18.70 115 LEU A N 1
ATOM 891 C CA . LEU A 1 115 ? 1.882 5.707 7.249 1.00 18.39 115 LEU A CA 1
ATOM 892 C C . LEU A 1 115 ? 3.102 5.559 8.143 1.00 20.11 115 LEU A C 1
ATOM 893 O O . LEU A 1 115 ? 3.198 6.191 9.202 1.00 20.88 115 LEU A O 1
ATOM 898 N N . ALA A 1 116 ? 3.994 4.660 7.766 1.00 18.12 116 ALA A N 1
ATOM 899 C CA . ALA A 1 116 ? 5.235 4.479 8.516 1.00 18.30 116 ALA A CA 1
ATOM 900 C C . ALA A 1 116 ? 6.127 5.703 8.335 1.00 19.58 116 ALA A C 1
ATOM 901 O O . ALA A 1 116 ? 6.372 6.144 7.192 1.00 23.24 116 ALA A O 1
ATOM 903 N N . CYS A 1 117 ? 6.655 6.229 9.447 1.00 20.21 117 CYS A N 1
ATOM 904 C CA A CYS A 1 117 ? 7.488 7.418 9.408 0.67 20.25 117 CYS A CA 1
ATOM 905 C CA B CYS A 1 117 ? 7.422 7.464 9.493 0.33 20.31 117 CYS A CA 1
ATOM 906 C C . CYS A 1 117 ? 8.690 7.242 10.311 1.00 21.91 117 CYS A C 1
ATOM 907 O O . CYS A 1 117 ? 8.661 6.501 11.303 1.00 22.50 117 CYS A O 1
ATOM 912 N N . TYR A 1 118 ? 9.752 7.952 9.949 1.00 22.34 118 TYR A N 1
ATOM 913 C CA . TYR A 1 118 ? 11.012 8.007 10.690 1.00 23.90 118 TYR A CA 1
ATOM 914 C C . TYR A 1 118 ? 11.475 9.450 10.738 1.00 29.00 118 TYR A C 1
ATOM 915 O O . TYR A 1 118 ? 11.527 10.115 9.702 1.00 27.36 118 TYR A O 1
ATOM 924 N N . ASN A 1 119 ? 11.820 9.944 11.932 1.00 29.06 119 ASN A N 1
ATOM 925 C CA . ASN A 1 119 ? 12.345 11.309 12.066 1.00 28.49 119 ASN A CA 1
ATOM 926 C C . ASN A 1 119 ? 11.367 12.344 11.512 1.00 28.22 119 ASN A C 1
ATOM 927 O O . ASN A 1 119 ? 11.777 13.347 10.930 1.00 29.41 119 ASN A O 1
ATOM 932 N N . GLY A 1 120 ? 10.069 12.085 11.678 1.00 25.22 120 GLY A N 1
ATOM 933 C CA . GLY A 1 120 ? 9.025 12.947 11.167 1.00 24.07 120 GLY A CA 1
ATOM 934 C C . GLY A 1 120 ? 8.791 12.852 9.672 1.00 30.86 120 GLY A C 1
ATOM 935 O O . GLY A 1 120 ? 7.930 13.585 9.154 1.00 29.54 120 GLY A O 1
ATOM 936 N N . SER A 1 121 ? 9.498 11.957 8.967 1.00 24.19 121 SER A N 1
ATOM 937 C CA . SER A 1 121 ? 9.440 11.895 7.501 1.00 26.77 121 SER A CA 1
ATOM 938 C C . SER A 1 121 ? 8.732 10.625 7.072 1.00 26.42 121 SER A C 1
ATOM 939 O O . SER A 1 121 ? 9.182 9.522 7.413 1.00 24.66 121 SER A O 1
ATOM 942 N N . PRO A 1 122 ? 7.626 10.729 6.337 1.00 27.10 122 PRO A N 1
ATOM 943 C CA . PRO A 1 122 ? 6.937 9.520 5.866 1.00 27.90 122 PRO A CA 1
ATOM 944 C C . PRO A 1 122 ? 7.819 8.669 4.969 1.00 24.77 122 PRO A C 1
ATOM 945 O O . PRO A 1 122 ? 8.484 9.180 4.053 1.00 27.25 122 PRO A O 1
ATOM 949 N N . SER A 1 123 ? 7.799 7.353 5.202 1.00 25.80 123 SER A N 1
ATOM 950 C CA . SER A 1 123 ? 8.582 6.429 4.400 1.00 27.78 123 SER A CA 1
ATOM 951 C C . SER A 1 123 ? 7.785 5.421 3.584 1.00 24.10 123 SER A C 1
ATOM 952 O O . SER A 1 123 ? 8.267 5.016 2.524 1.00 26.06 123 SER A O 1
ATOM 955 N N . GLY A 1 124 ? 6.615 5.000 4.030 1.00 22.76 124 GLY A N 1
ATOM 956 C CA . GLY A 1 124 ? 5.859 4.000 3.299 1.00 23.62 124 GLY A CA 1
ATOM 957 C C . GLY A 1 124 ? 4.436 3.968 3.786 1.00 21.08 124 GLY A C 1
ATOM 958 O O . GLY A 1 124 ? 4.134 4.409 4.905 1.00 20.66 124 GLY A O 1
ATOM 959 N N . VAL A 1 125 ? 3.557 3.376 2.968 1.00 21.64 125 VAL A N 1
ATOM 960 C CA . VAL A 1 125 ? 2.160 3.234 3.345 1.00 20.71 125 VAL A CA 1
ATOM 961 C C . VAL A 1 125 ? 1.697 1.821 3.021 1.00 20.13 125 VAL A C 1
ATOM 962 O O . VAL A 1 125 ? 2.022 1.280 1.949 1.00 21.05 125 VAL A O 1
ATOM 966 N N . TYR A 1 126 ? 0.917 1.239 3.926 1.00 21.36 126 TYR A N 1
ATOM 967 C CA . TYR A 1 126 ? 0.434 -0.124 3.744 1.00 20.14 126 TYR A CA 1
ATOM 968 C C . TYR A 1 126 ? -0.827 -0.313 4.571 1.00 20.77 126 TYR A C 1
ATOM 969 O O . TYR A 1 126 ? -1.072 0.406 5.535 1.00 22.59 126 TYR A O 1
ATOM 978 N N . GLN A 1 127 ? -1.589 -1.361 4.238 1.00 19.85 127 GLN A N 1
ATOM 979 C CA . GLN A 1 127 ? -2.793 -1.690 4.997 1.00 20.72 127 GLN A CA 1
ATOM 980 C C . GLN A 1 127 ? -2.514 -2.707 6.099 1.00 22.16 127 GLN A C 1
ATOM 981 O O . GLN A 1 127 ? -1.768 -3.678 5.899 1.00 27.88 127 GLN A O 1
ATOM 987 N N . CYS A 1 128 ? -3.239 -2.563 7.209 1.00 25.06 128 CYS A N 1
ATOM 988 C CA . CYS A 1 128 ? -3.145 -3.462 8.358 1.00 25.56 128 CYS A CA 1
ATOM 989 C C . CYS A 1 128 ? -4.572 -3.804 8.764 1.00 25.02 128 CYS A C 1
ATOM 990 O O . CYS A 1 128 ? -5.471 -3.003 8.546 1.00 25.65 128 CYS A O 1
ATOM 993 N N . ALA A 1 129 ? -4.793 -4.993 9.342 1.00 25.61 129 ALA A N 1
ATOM 994 C CA . ALA A 1 129 ? -6.017 -5.253 10.114 1.00 21.82 129 ALA A CA 1
ATOM 995 C C . ALA A 1 129 ? -5.709 -5.297 11.605 1.00 23.22 129 ALA A C 1
ATOM 996 O O . ALA A 1 129 ? -4.646 -5.756 12.029 1.00 23.79 129 ALA A O 1
ATOM 998 N N . MET A 1 130 ? -6.677 -4.874 12.401 1.00 17.81 130 MET A N 1
ATOM 999 C CA . MET A 1 130 ? -6.556 -5.044 13.851 1.00 16.68 130 MET A CA 1
ATOM 1000 C C . MET A 1 130 ? -6.910 -6.509 14.119 1.00 21.63 130 MET A C 1
ATOM 1001 O O . MET A 1 130 ? -8.011 -6.966 13.766 1.00 19.28 130 MET A O 1
ATOM 1006 N N . ARG A 1 131 ? -5.971 -7.290 14.678 1.00 19.98 131 ARG A N 1
ATOM 1007 C CA . ARG A 1 131 ? -6.256 -8.715 14.882 1.00 18.31 131 ARG A CA 1
ATOM 1008 C C . ARG A 1 131 ? -7.245 -8.887 16.031 1.00 19.40 131 ARG A C 1
ATOM 1009 O O . ARG A 1 131 ? -7.354 -8.009 16.890 1.00 19.20 131 ARG A O 1
ATOM 1017 N N . PRO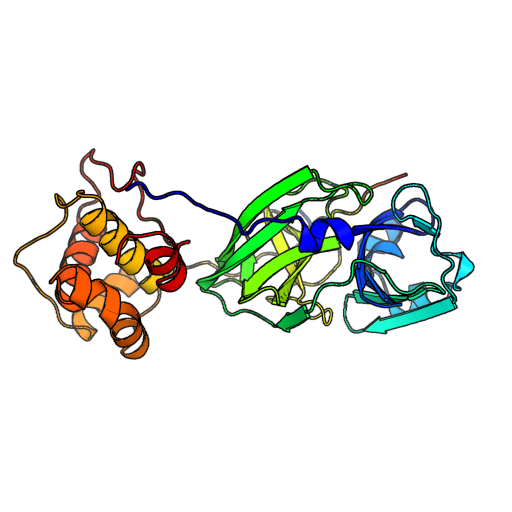 A 1 132 ? -7.926 -10.052 16.100 1.00 19.69 132 PRO A N 1
ATOM 1018 C CA . PRO A 1 132 ? -8.732 -10.373 17.290 1.00 20.04 132 PRO A CA 1
ATOM 1019 C C . PRO A 1 132 ? -7.970 -10.229 18.575 1.00 19.73 132 PRO A C 1
ATOM 1020 O O . PRO A 1 132 ? -8.597 -9.870 19.587 1.00 20.92 132 PRO A O 1
ATOM 1024 N N . ASN A 1 133 ? -6.640 -10.432 18.582 1.00 17.53 133 ASN A N 1
ATOM 1025 C CA . ASN A 1 133 ? -5.886 -10.306 19.842 1.00 19.11 133 ASN A CA 1
ATOM 1026 C C . ASN A 1 133 ? -5.320 -8.903 20.041 1.00 21.25 133 ASN A C 1
ATOM 1027 O O . ASN A 1 133 ? -4.481 -8.707 20.936 1.00 20.72 133 ASN A O 1
ATOM 1032 N N . PHE A 1 134 ? -5.779 -7.934 19.260 1.00 17.38 134 PHE A N 1
ATOM 1033 C CA . PHE A 1 134 ? -5.465 -6.510 19.406 1.00 16.72 134 PHE A CA 1
ATOM 1034 C C . PHE A 1 134 ? -4.025 -6.175 19.047 1.00 22.19 134 PHE A C 1
ATOM 1035 O O . PHE A 1 134 ? -3.515 -5.121 19.450 1.00 26.98 134 PHE A O 1
ATOM 1043 N N . THR A 1 135 ? -3.337 -7.040 18.315 1.00 19.44 135 THR A N 1
ATOM 1044 C CA . THR A 1 135 ? -2.070 -6.666 17.709 1.00 19.53 135 THR A CA 1
ATOM 1045 C C . THR A 1 135 ? -2.289 -6.366 16.239 1.00 19.43 135 THR A C 1
ATOM 1046 O O . THR A 1 135 ? -3.354 -6.626 15.680 1.00 19.18 135 THR A O 1
ATOM 1050 N N . ILE A 1 136 ? -1.257 -5.800 15.607 1.00 18.50 136 ILE A N 1
ATOM 1051 C CA . ILE A 1 136 ? -1.258 -5.635 14.161 1.00 18.19 136 ILE A CA 1
ATOM 1052 C C . ILE A 1 136 ? 0.032 -6.232 13.619 1.00 19.95 136 ILE A C 1
ATOM 1053 O O . ILE A 1 136 ? 1.064 -6.248 14.300 1.00 19.48 136 ILE A O 1
ATOM 1058 N N . LYS A 1 137 ? -0.032 -6.760 12.406 1.00 22.45 137 LYS A N 1
ATOM 1059 C CA . LYS A 1 137 ? 1.139 -7.340 11.753 1.00 22.27 137 LYS A CA 1
ATOM 1060 C C . LYS A 1 137 ? 1.656 -6.254 10.820 1.00 22.34 137 LYS A C 1
ATOM 1061 O O . LYS A 1 137 ? 1.322 -6.204 9.619 1.00 23.77 137 LYS A O 1
ATOM 1067 N N . GLY A 1 138 ? 2.492 -5.382 11.367 1.00 23.15 138 GLY A N 1
ATOM 1068 C CA . GLY A 1 138 ? 2.994 -4.258 10.612 1.00 25.56 138 GLY A CA 1
ATOM 1069 C C . GLY A 1 138 ? 4.416 -4.453 10.152 1.00 22.83 138 GLY A C 1
ATOM 1070 O O . GLY A 1 138 ? 4.958 -5.565 10.145 1.00 24.52 138 GLY A O 1
ATOM 1071 N N . SER A 1 139 ? 5.037 -3.348 9.762 1.00 19.52 139 SER A N 1
ATOM 1072 C CA . SER A 1 139 ? 6.444 -3.347 9.383 1.00 19.58 139 SER A CA 1
ATOM 1073 C C . SER A 1 139 ? 6.996 -2.054 9.959 1.00 22.29 139 SER A C 1
ATOM 1074 O O . SER A 1 139 ? 6.722 -0.966 9.446 1.00 21.57 139 SER A O 1
ATOM 1077 N N . PHE A 1 140 ? 7.745 -2.172 11.057 1.00 19.96 140 PHE A N 1
ATOM 1078 C CA . PHE A 1 140 ? 8.148 -1.001 11.827 1.00 21.42 140 PHE A CA 1
ATOM 1079 C C . PHE A 1 140 ? 9.538 -1.259 12.391 1.00 22.80 140 PHE A C 1
ATOM 1080 O O . PHE A 1 140 ? 9.824 -2.364 12.865 1.00 23.74 140 PHE A O 1
ATOM 1088 N N . LEU A 1 141 ? 10.400 -0.250 12.313 1.00 23.98 141 LEU A N 1
ATOM 1089 C CA . LEU A 1 141 ? 11.771 -0.296 12.811 1.00 25.17 141 LEU A CA 1
ATOM 1090 C C . LEU A 1 141 ? 11.905 0.729 13.927 1.00 26.74 141 LEU A C 1
ATOM 1091 O O . LEU A 1 141 ? 11.003 1.538 14.150 1.00 24.63 141 LEU A O 1
ATOM 1096 N N . ASN A 1 142 ? 13.035 0.709 14.628 1.00 27.40 142 ASN A N 1
ATOM 1097 C CA . ASN A 1 142 ? 13.268 1.769 15.597 1.00 26.60 142 ASN A CA 1
ATOM 1098 C C . ASN A 1 142 ? 13.195 3.133 14.925 1.00 27.49 142 ASN A C 1
ATOM 1099 O O . ASN A 1 142 ? 13.727 3.346 13.828 1.00 28.99 142 ASN A O 1
ATOM 1104 N N . GLY A 1 143 ? 12.525 4.064 15.598 1.00 26.01 143 GLY A N 1
ATOM 1105 C CA . GLY A 1 143 ? 12.239 5.374 15.063 1.00 25.09 143 GLY A CA 1
ATOM 1106 C C . GLY A 1 143 ? 10.822 5.520 14.550 1.00 22.45 143 GLY A C 1
ATOM 1107 O O . GLY A 1 143 ? 10.382 6.648 14.310 1.00 24.43 143 GLY A O 1
ATOM 1108 N N . SER A 1 144 ? 10.084 4.411 14.393 1.00 21.49 144 SER A N 1
ATOM 1109 C CA . SER A 1 144 ? 8.735 4.443 13.860 1.00 19.39 144 SER A CA 1
ATOM 1110 C C . SER A 1 144 ? 7.685 4.823 14.898 1.00 18.52 144 SER A C 1
ATOM 1111 O O . SER A 1 144 ? 6.546 5.100 14.516 1.00 19.50 144 SER A O 1
ATOM 1114 N N . CYS A 1 145 ? 8.039 4.837 16.176 1.00 21.35 145 CYS A N 1
ATOM 1115 C CA . CYS A 1 145 ? 7.054 5.086 17.211 1.00 22.50 145 CYS A CA 1
ATOM 1116 C C . CYS A 1 145 ? 6.394 6.435 16.908 1.00 18.56 145 CYS A C 1
ATOM 1117 O O . CYS A 1 145 ? 7.056 7.408 16.531 1.00 20.63 145 CYS A O 1
ATOM 1120 N N . GLY A 1 146 ? 5.084 6.503 17.044 1.00 17.80 146 GLY A N 1
ATOM 1121 C CA . GLY A 1 146 ? 4.330 7.709 16.731 1.00 17.85 146 GLY A CA 1
ATOM 1122 C C . GLY A 1 146 ? 3.762 7.739 15.322 1.00 18.75 146 GLY A C 1
ATOM 1123 O O . GLY A 1 146 ? 2.922 8.615 15.026 1.00 19.96 146 GLY A O 1
ATOM 1124 N N . SER A 1 147 ? 4.120 6.768 14.464 1.00 19.67 147 SER A N 1
ATOM 1125 C CA . SER A 1 147 ? 3.477 6.638 13.156 1.00 17.74 147 SER A CA 1
ATOM 1126 C C . SER A 1 147 ? 2.003 6.333 13.377 1.00 19.99 147 SER A C 1
ATOM 1127 O O . SER A 1 147 ? 1.621 5.715 14.388 1.00 19.74 147 SER A O 1
ATOM 1130 N N . VAL A 1 148 ? 1.158 6.766 12.447 1.00 17.48 148 VAL A N 1
ATOM 1131 C CA . VAL A 1 148 ? -0.281 6.653 12.657 1.00 17.79 148 VAL A CA 1
ATOM 1132 C C . VAL A 1 148 ? -0.961 5.770 11.622 1.00 16.77 148 VAL A C 1
ATOM 1133 O O . VAL A 1 148 ? -0.508 5.618 10.472 1.00 18.74 148 VAL A O 1
ATOM 1137 N N . GLY A 1 149 ? -2.107 5.230 12.039 1.00 17.85 149 GLY A N 1
ATOM 1138 C CA . GLY A 1 149 ? -3.023 4.502 11.188 1.00 17.70 149 GLY A CA 1
ATOM 1139 C C . GLY A 1 149 ? -4.331 5.260 11.045 1.00 18.21 149 GLY A C 1
ATOM 1140 O O . GLY A 1 149 ? -4.787 5.921 12.003 1.00 18.23 149 GLY A O 1
ATOM 1141 N N . PHE A 1 150 ? -4.978 5.099 9.883 1.00 17.38 150 PHE A N 1
ATOM 1142 C CA . PHE A 1 150 ? -6.125 5.934 9.597 1.00 18.04 150 PHE A CA 1
ATOM 1143 C C . PHE A 1 150 ? -6.945 5.312 8.483 1.00 19.50 150 PHE A C 1
ATOM 1144 O O . PHE A 1 150 ? -6.474 4.443 7.732 1.00 19.68 150 PHE A O 1
ATOM 1152 N N . ASN A 1 151 ? -8.185 5.780 8.398 1.00 18.00 151 ASN A N 1
ATOM 1153 C CA . ASN A 1 151 ? -9.018 5.564 7.217 1.00 18.17 151 ASN A CA 1
ATOM 1154 C C . ASN A 1 151 ? -9.507 6.912 6.688 1.00 21.00 151 ASN A C 1
ATOM 1155 O O . ASN A 1 151 ? -9.491 7.913 7.418 1.00 21.26 151 ASN A O 1
ATOM 1160 N N . ILE A 1 152 ? -9.917 6.989 5.407 1.00 20.91 152 ILE A N 1
ATOM 1161 C CA . ILE A 1 152 ? -10.448 8.234 4.894 1.00 24.52 152 ILE A CA 1
ATOM 1162 C C . ILE A 1 152 ? -11.883 7.998 4.442 1.00 31.89 152 ILE A C 1
ATOM 1163 O O . ILE A 1 152 ? -12.201 6.954 3.855 1.00 33.97 152 ILE A O 1
ATOM 1168 N N . ASP A 1 153 ? -12.753 8.962 4.718 1.00 36.58 153 ASP A N 1
ATOM 1169 C CA . ASP A 1 153 ? -14.141 8.918 4.257 1.00 37.55 153 ASP A CA 1
ATOM 1170 C C . ASP A 1 153 ? -14.473 10.337 3.831 1.00 40.39 153 ASP A C 1
ATOM 1171 O O . ASP A 1 153 ? -14.519 11.228 4.684 1.00 52.42 153 ASP A O 1
ATOM 1176 N N . TYR A 1 154 ? -14.709 10.556 2.534 1.00 41.27 154 TYR A N 1
ATOM 1177 C CA . TYR A 1 154 ? -15.111 11.869 2.028 1.00 51.88 154 TYR A CA 1
ATOM 1178 C C . TYR A 1 154 ? -14.212 12.990 2.568 1.00 44.26 154 TYR A C 1
ATOM 1179 O O . TYR A 1 154 ? -14.668 13.954 3.191 1.00 56.01 154 TYR A O 1
ATOM 1188 N N . ASP A 1 155 ? -12.910 12.834 2.335 1.00 42.06 155 ASP A N 1
ATOM 1189 C CA . ASP A 1 155 ? -11.903 13.814 2.752 1.00 45.63 155 ASP A CA 1
ATOM 1190 C C . ASP A 1 155 ? -11.796 14.066 4.262 1.00 40.16 155 ASP A C 1
ATOM 1191 O O . ASP A 1 155 ? -11.054 14.963 4.676 1.00 39.09 155 ASP A O 1
ATOM 1196 N N . CYS A 1 156 ? -12.513 13.300 5.089 1.00 33.32 156 CYS A N 1
ATOM 1197 C CA . CYS A 1 156 ? -12.312 13.313 6.542 1.00 31.24 156 CYS A CA 1
ATOM 1198 C C . CYS A 1 156 ? -11.409 12.150 6.913 1.00 24.41 156 CYS A C 1
ATOM 1199 O O . CYS A 1 156 ? -11.688 10.992 6.548 1.00 23.15 156 CYS A O 1
ATOM 1202 N N . VAL A 1 157 ? -10.318 12.462 7.614 1.00 21.25 157 VAL A N 1
ATOM 1203 C CA . VAL A 1 157 ? -9.354 11.449 8.033 1.00 20.29 157 VAL A CA 1
ATOM 1204 C C . VAL A 1 157 ? -9.771 10.961 9.412 1.00 19.15 157 VAL A C 1
ATOM 1205 O O . VAL 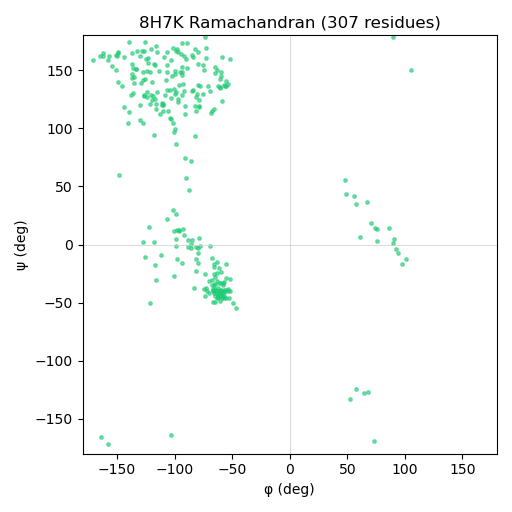A 1 157 ? -9.769 11.741 10.376 1.00 21.92 157 VAL A O 1
ATOM 1209 N N . SER A 1 158 ? -10.059 9.673 9.528 1.00 18.08 158 SER A N 1
ATOM 1210 C CA . SER A 1 158 ? -10.410 9.115 10.843 1.00 18.03 158 SER A CA 1
ATOM 1211 C C . SER A 1 158 ? -9.154 8.411 11.337 1.00 18.73 158 SER A C 1
ATOM 1212 O O . SER A 1 158 ? -8.804 7.329 10.870 1.00 19.47 158 SER A O 1
ATOM 1215 N N . PHE A 1 159 ? -8.463 9.040 12.294 1.00 18.73 159 PHE A N 1
ATOM 1216 C CA . PHE A 1 159 ? -7.258 8.454 12.862 1.00 18.88 159 PHE A CA 1
ATOM 1217 C C . PHE A 1 159 ? -7.662 7.420 13.892 1.00 17.41 159 PHE A C 1
ATOM 1218 O O . PHE A 1 159 ? -8.493 7.705 14.764 1.00 19.32 159 PHE A O 1
ATOM 1226 N N . CYS A 1 160 ? -7.092 6.224 13.786 1.00 17.15 160 CYS A N 1
ATOM 1227 C CA . CYS A 1 160 ? -7.439 5.134 14.671 1.00 19.89 160 CYS A CA 1
ATOM 1228 C C . CYS A 1 160 ? -6.285 4.476 15.398 1.00 18.31 160 CYS A C 1
ATOM 1229 O O . CYS A 1 160 ? -6.538 3.724 16.340 1.00 19.33 160 CYS A O 1
ATOM 1232 N N . TYR A 1 161 ? -5.044 4.761 15.051 1.00 16.17 161 TYR A N 1
ATOM 1233 C CA . TYR A 1 161 ? -3.928 4.027 15.649 1.00 16.35 161 TYR A CA 1
ATOM 1234 C C . TYR A 1 161 ? -2.715 4.933 15.724 1.00 17.62 161 TYR A C 1
ATOM 1235 O O . TYR A 1 161 ? -2.442 5.721 14.807 1.00 17.93 161 TYR A O 1
ATOM 1244 N N . MET A 1 162 ? -1.981 4.847 16.841 1.00 16.81 162 MET A N 1
ATOM 1245 C CA . MET A 1 162 ? -0.650 5.423 16.954 1.00 15.91 162 MET A CA 1
ATOM 1246 C C . MET A 1 162 ? 0.290 4.328 17.420 1.00 17.17 162 MET A C 1
ATOM 1247 O O . MET A 1 162 ? -0.018 3.620 18.397 1.00 17.16 162 MET A O 1
ATOM 1252 N N . HIS A 1 163 ? 1.385 4.151 16.706 1.00 17.34 163 HIS A N 1
ATOM 1253 C CA . HIS A 1 163 ? 2.267 3.038 16.973 1.00 15.79 163 HIS A CA 1
ATOM 1254 C C . HIS A 1 163 ? 3.152 3.279 18.188 1.00 18.98 163 HIS A C 1
ATOM 1255 O O . HIS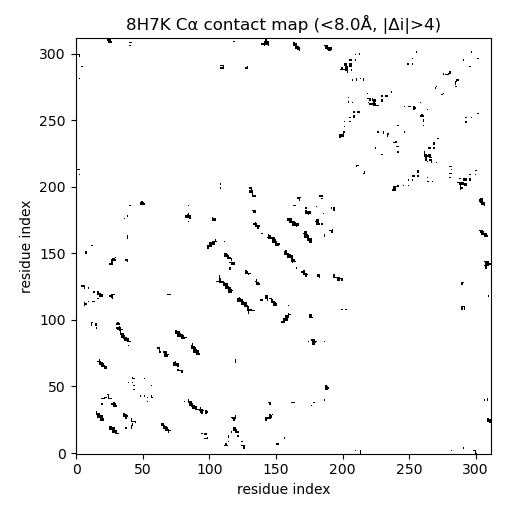 A 1 163 ? 3.738 4.348 18.338 1.00 19.66 163 HIS A O 1
ATOM 1262 N N . HIS A 1 164 ? 3.293 2.245 19.036 1.00 18.23 164 HIS A N 1
ATOM 1263 C CA . HIS A 1 164 ? 4.195 2.325 20.180 1.00 18.72 164 HIS A CA 1
ATOM 1264 C C . HIS A 1 164 ? 5.281 1.265 20.182 1.00 20.07 164 HIS A C 1
ATOM 1265 O O . HIS A 1 164 ? 6.445 1.609 20.363 1.00 22.07 164 HIS A O 1
ATOM 1272 N N . MET A 1 165 ? 4.950 -0.012 20.016 1.00 20.19 165 MET A N 1
ATOM 1273 C CA . MET A 1 165 ? 5.961 -0.997 20.354 1.00 22.54 165 MET A CA 1
ATOM 1274 C C . MET A 1 165 ? 5.869 -2.251 19.505 1.00 19.04 165 MET A C 1
ATOM 1275 O O . MET A 1 165 ? 4.864 -2.529 18.836 1.00 19.22 165 MET A O 1
ATOM 1280 N N . GLU A 1 166 ? 6.955 -3.032 19.588 1.00 20.43 166 GLU A N 1
ATOM 1281 C CA . GLU A 1 166 ? 6.990 -4.334 18.947 1.00 22.64 166 GLU A CA 1
ATOM 1282 C C . GLU A 1 166 ? 7.091 -5.402 20.025 1.00 21.94 166 GLU A C 1
ATOM 1283 O O . GLU A 1 166 ? 7.914 -5.287 20.942 1.00 23.53 166 GLU A O 1
ATOM 1289 N N . LEU A 1 167 ? 6.228 -6.417 19.925 1.00 23.13 167 LEU A N 1
ATOM 1290 C CA . LEU A 1 167 ? 6.237 -7.511 20.888 1.00 22.99 167 LEU A CA 1
ATOM 1291 C C . LEU A 1 167 ? 7.247 -8.570 20.495 1.00 30.18 167 LEU A C 1
ATOM 1292 O O . LEU A 1 167 ? 7.690 -8.628 19.343 1.00 29.34 167 LEU A O 1
ATOM 1297 N N . PRO A 1 168 ? 7.615 -9.441 21.426 1.00 29.45 168 PRO A N 1
ATOM 1298 C CA . PRO A 1 168 ? 8.640 -10.447 21.115 1.00 29.81 168 PRO A CA 1
ATOM 1299 C C . PRO A 1 168 ? 8.348 -11.321 19.897 1.00 35.15 168 PRO A C 1
ATOM 1300 O O . PRO A 1 168 ? 9.304 -11.803 19.274 1.00 36.45 168 PRO A O 1
ATOM 1304 N N . THR A 1 169 ? 7.081 -11.568 19.549 1.00 31.68 169 THR A N 1
ATOM 1305 C CA . THR A 1 169 ? 6.743 -12.362 18.371 1.00 31.04 169 THR A CA 1
ATOM 1306 C C . THR A 1 169 ? 6.882 -11.575 17.074 1.00 29.09 169 THR A C 1
ATOM 1307 O O . THR A 1 169 ? 6.605 -12.120 15.997 1.00 32.39 169 THR A O 1
ATOM 1311 N N . GLY A 1 170 ? 7.246 -10.298 17.147 1.00 27.07 170 GLY A N 1
ATOM 1312 C CA . GLY A 1 170 ? 7.408 -9.512 15.941 1.00 28.99 170 GLY A CA 1
ATOM 1313 C C . GLY A 1 170 ? 6.164 -8.799 15.471 1.00 30.84 170 GLY A C 1
ATOM 1314 O O . GLY A 1 170 ? 6.207 -8.153 14.416 1.00 31.33 170 GLY A O 1
ATOM 1315 N N . VAL A 1 171 ? 5.046 -8.925 16.190 1.00 23.17 171 VAL A N 1
ATOM 1316 C CA . VAL A 1 171 ? 3.845 -8.156 15.918 1.00 19.63 171 VAL A CA 1
ATOM 1317 C C . VAL A 1 171 ? 3.881 -6.849 16.705 1.00 18.26 171 VAL A C 1
ATOM 1318 O O . VAL A 1 171 ? 4.774 -6.632 17.528 1.00 20.61 171 VAL A O 1
ATOM 1322 N N . HIS A 1 172 ? 2.920 -5.979 16.456 1.00 18.43 172 HIS A N 1
ATOM 1323 C CA . HIS A 1 172 ? 2.986 -4.587 16.871 1.00 19.95 172 HIS A CA 1
ATOM 1324 C C . HIS A 1 172 ? 1.793 -4.206 17.726 1.00 20.22 172 HIS A C 1
ATOM 1325 O O . HIS A 1 172 ? 0.686 -4.744 17.572 1.00 18.91 172 HIS A O 1
ATOM 1332 N N . ALA A 1 173 ? 2.029 -3.261 18.642 1.00 19.15 173 ALA A N 1
ATOM 1333 C CA . ALA A 1 173 ? 0.969 -2.815 19.542 1.00 18.04 173 ALA A CA 1
ATOM 1334 C C . ALA A 1 173 ? 1.010 -1.298 19.661 1.00 16.38 173 ALA A C 1
ATOM 1335 O O . ALA A 1 173 ? 2.083 -0.677 19.605 1.00 18.04 173 ALA A O 1
ATOM 1337 N N . GLY A 1 174 ? -0.174 -0.707 19.831 1.00 16.44 174 GLY A N 1
ATOM 1338 C CA . GLY A 1 174 ? -0.247 0.725 19.954 1.00 16.24 174 GLY A CA 1
ATOM 1339 C C . GLY A 1 174 ? -1.580 1.128 20.527 1.00 16.33 174 GLY A C 1
ATOM 1340 O O . GLY A 1 174 ? -2.325 0.304 21.079 1.00 17.08 174 GLY A O 1
ATOM 1341 N N . THR A 1 175 ? -1.857 2.429 20.405 1.00 16.68 175 THR A N 1
ATOM 1342 C CA . THR A 1 175 ? -3.011 3.033 21.074 1.00 16.70 175 THR A CA 1
ATOM 1343 C C . THR A 1 175 ? -3.958 3.649 20.058 1.00 15.77 175 THR A C 1
ATOM 1344 O O . THR A 1 175 ? -3.599 3.833 18.882 1.00 17.26 175 THR A O 1
ATOM 1348 N N . ASP A 1 176 ? -5.145 4.010 20.517 1.00 16.54 176 ASP A N 1
ATOM 1349 C CA . ASP A 1 176 ? -5.941 4.979 19.789 1.00 18.22 176 ASP A CA 1
ATOM 1350 C C . ASP A 1 176 ? -5.337 6.375 19.983 1.00 17.93 176 ASP A C 1
ATOM 1351 O O . ASP A 1 176 ? -4.320 6.555 20.672 1.00 18.30 176 ASP A O 1
ATOM 1356 N N . LEU A 1 177 ? -5.941 7.390 19.349 1.00 18.54 177 LEU A N 1
ATOM 1357 C CA . LEU A 1 177 ? -5.341 8.714 19.448 1.00 17.85 177 LEU A CA 1
ATOM 1358 C C . LEU A 1 177 ? -5.698 9.442 20.733 1.00 20.35 177 LEU A C 1
ATOM 1359 O O . LEU A 1 177 ? -5.232 10.565 20.952 1.00 20.84 177 LEU A O 1
ATOM 1364 N N . GLU A 1 178 ? -6.527 8.835 21.567 1.00 17.20 178 GLU A N 1
ATOM 1365 C CA . GLU A 1 178 ? -6.688 9.251 22.951 1.00 18.64 178 GLU A CA 1
ATOM 1366 C C . GLU A 1 178 ? -5.671 8.626 23.873 1.00 20.07 178 GLU A C 1
ATOM 1367 O O . GLU A 1 178 ? -5.735 8.857 25.078 1.00 20.90 178 GLU A O 1
ATOM 1373 N N . GLY A 1 179 ? -4.781 7.813 23.355 1.00 18.14 179 GLY A N 1
ATOM 1374 C CA . GLY A 1 179 ? -3.703 7.248 24.133 1.00 18.91 179 GLY A CA 1
ATOM 1375 C C . GLY A 1 179 ? -4.057 5.971 24.861 1.00 18.22 179 GLY A C 1
ATOM 1376 O O . GLY A 1 179 ? -3.276 5.545 25.723 1.00 18.74 179 GLY A O 1
ATOM 1377 N N . ASN A 1 180 ? -5.182 5.322 24.527 1.00 17.94 180 ASN A N 1
ATOM 1378 C CA . ASN A 1 180 ? -5.599 4.085 25.169 1.00 17.68 180 ASN A CA 1
ATOM 1379 C C . ASN A 1 180 ? -5.169 2.887 24.335 1.00 16.52 180 ASN A C 1
ATOM 1380 O O . ASN A 1 180 ? -5.525 2.791 23.156 1.00 16.13 180 ASN A O 1
ATOM 1385 N N . PHE A 1 181 ? -4.388 1.981 24.932 1.00 16.82 181 PHE A N 1
ATOM 1386 C CA . PHE A 1 181 ? -3.862 0.845 24.190 1.00 16.39 181 PHE A CA 1
ATOM 1387 C C . PHE A 1 181 ? -4.978 -0.023 23.642 1.00 15.73 181 PHE A C 1
ATOM 1388 O O . PHE A 1 181 ? -6.048 -0.186 24.242 1.00 18.14 181 PHE A O 1
ATOM 1396 N N . TYR A 1 182 ? -4.736 -0.530 22.431 1.00 15.38 182 TYR A N 1
ATOM 1397 C CA . TYR A 1 182 ? -5.504 -1.661 21.951 1.00 15.73 182 TYR A CA 1
ATOM 1398 C C . TYR A 1 182 ? -4.931 -2.901 22.613 1.00 18.33 182 TYR A C 1
ATOM 1399 O O . TYR A 1 182 ? -3.733 -3.198 22.447 1.00 19.62 182 TYR A O 1
ATOM 1408 N N . GLY A 1 183 ? -5.751 -3.603 23.409 1.00 15.63 183 GLY A N 1
ATOM 1409 C CA . GLY A 1 183 ? -5.285 -4.858 23.960 1.00 17.30 183 GLY A CA 1
ATOM 1410 C C . GLY A 1 183 ? -4.592 -4.677 25.291 1.00 17.91 183 GLY A C 1
ATOM 1411 O O . GLY A 1 183 ? -4.387 -3.560 25.766 1.00 18.36 183 GLY A O 1
ATOM 1412 N N . PRO A 1 184 ? -4.170 -5.776 25.872 1.00 18.61 184 PRO A N 1
ATOM 1413 C CA . PRO A 1 184 ? -3.666 -5.794 27.255 1.00 18.91 184 PRO A CA 1
ATOM 1414 C C . PRO A 1 184 ? -2.166 -5.539 27.276 1.00 20.83 184 PRO A C 1
ATOM 1415 O O . PRO A 1 184 ? -1.382 -6.376 27.772 1.00 25.83 184 PRO A O 1
ATOM 1419 N N . PHE A 1 185 ? -1.756 -4.408 26.715 1.00 19.96 185 PHE A N 1
ATOM 1420 C CA . PHE A 1 185 ? -0.350 -4.042 26.561 1.00 20.90 185 PHE A CA 1
ATOM 1421 C C . PHE A 1 185 ? -0.092 -2.701 27.230 1.00 23.69 185 PHE A C 1
ATOM 1422 O O . PHE A 1 185 ? -1.008 -1.898 27.443 1.00 24.82 185 PHE A O 1
ATOM 1430 N N . VAL A 1 186 ? 1.169 -2.483 27.594 1.00 23.46 186 VAL A N 1
ATOM 1431 C CA . VAL A 1 186 ? 1.599 -1.289 28.320 1.00 23.51 186 VAL A CA 1
ATOM 1432 C C . VAL A 1 186 ? 2.890 -0.791 27.687 1.00 23.84 186 VAL A C 1
ATOM 1433 O O . VAL A 1 186 ? 3.679 -1.579 27.156 1.00 25.03 186 VAL A O 1
ATOM 1437 N N . ASP A 1 187 ? 3.123 0.528 27.785 1.00 20.85 187 ASP A N 1
ATOM 1438 C CA . ASP A 1 187 ? 4.291 1.162 27.148 1.00 23.89 187 ASP A CA 1
ATOM 1439 C C . ASP A 1 187 ? 5.530 1.080 28.041 1.00 26.86 187 ASP A C 1
ATOM 1440 O O . ASP A 1 187 ? 6.008 2.060 28.623 1.00 27.01 187 ASP A O 1
ATOM 1445 N N . ARG A 1 188 ? 6.047 -0.142 28.138 1.00 25.10 188 ARG A N 1
ATOM 1446 C CA . ARG A 1 188 ? 7.265 -0.398 28.891 1.00 25.98 188 ARG A CA 1
ATOM 1447 C C . ARG A 1 188 ? 7.941 -1.641 28.332 1.00 26.38 188 ARG A C 1
ATOM 1448 O O . ARG A 1 188 ? 7.291 -2.491 27.709 1.00 27.32 188 ARG A O 1
ATOM 1456 N N . GLN A 1 189 ? 9.261 -1.705 28.514 1.00 31.37 189 GLN A N 1
ATOM 1457 C CA . GLN A 1 189 ? 10.082 -2.762 27.920 1.00 30.23 189 GLN A CA 1
ATOM 1458 C C . GLN A 1 189 ? 10.190 -3.939 28.886 1.00 32.07 189 GLN A C 1
ATOM 1459 O O . GLN A 1 189 ? 11.204 -4.180 29.539 1.00 35.90 189 GLN A O 1
ATOM 1465 N N . THR A 1 190 ? 9.081 -4.665 28.957 1.00 31.34 190 THR A N 1
ATOM 1466 C CA . THR A 1 190 ? 8.891 -5.862 29.755 1.00 37.72 190 THR A CA 1
ATOM 1467 C C . THR A 1 190 ? 8.396 -6.978 28.845 1.00 29.89 190 THR A C 1
ATOM 1468 O O . THR A 1 190 ? 7.960 -6.748 27.713 1.00 32.75 190 THR A O 1
ATOM 1472 N N . ALA A 1 191 ? 8.453 -8.195 29.374 1.00 40.21 191 ALA A N 1
ATOM 1473 C CA . ALA A 1 191 ? 7.902 -9.341 28.679 1.00 34.63 191 ALA A CA 1
ATOM 1474 C C . ALA A 1 191 ? 6.394 -9.163 28.595 1.00 38.27 191 ALA A C 1
ATOM 1475 O O . ALA A 1 191 ? 5.710 -9.041 29.611 1.00 39.90 191 ALA A O 1
ATOM 1477 N N . GLN A 1 192 ? 5.892 -9.046 27.395 1.00 37.00 192 GLN A N 1
ATOM 1478 C CA . GLN A 1 192 ? 4.467 -8.997 27.175 1.00 29.41 192 GLN A CA 1
ATOM 1479 C C . GLN A 1 192 ? 4.181 -9.911 26.004 1.00 39.54 192 GLN A C 1
ATOM 1480 O O . GLN A 1 192 ? 4.980 -10.006 25.068 1.00 50.85 192 GLN A O 1
ATOM 1486 N N . ALA A 1 193 ? 3.051 -10.586 26.065 1.00 30.52 193 ALA A N 1
ATOM 1487 C CA . ALA A 1 193 ? 2.630 -11.468 24.986 1.00 33.12 193 ALA A CA 1
ATOM 1488 C C . ALA A 1 193 ? 1.142 -11.277 24.727 1.00 29.79 193 ALA A C 1
ATOM 1489 O O . ALA A 1 193 ? 0.360 -11.060 25.661 1.00 36.07 193 ALA A O 1
ATOM 1491 N N . ALA A 1 194 ? 0.759 -11.356 23.456 1.00 45.59 194 ALA A N 1
ATOM 1492 C CA . ALA A 1 194 ? -0.646 -11.238 23.094 1.00 38.44 194 ALA A CA 1
ATOM 1493 C C . ALA A 1 194 ? -1.375 -12.548 23.346 1.00 34.92 194 ALA A C 1
ATOM 1494 O O . ALA A 1 194 ? -0.769 -13.623 23.377 1.00 42.12 194 ALA A O 1
ATOM 1496 N N . GLY A 1 195 ? -2.686 -12.453 23.551 1.00 32.57 195 GLY A N 1
ATOM 1497 C CA . GLY A 1 195 ? -3.494 -13.650 23.573 1.00 31.98 195 GLY A CA 1
ATOM 1498 C C . GLY A 1 195 ? -3.388 -14.413 22.264 1.00 31.39 195 GLY A C 1
ATOM 1499 O O . GLY A 1 195 ? -2.935 -13.906 21.239 1.00 31.67 195 GLY A O 1
ATOM 1500 N N . THR A 1 196 ? -3.765 -15.678 22.317 1.00 31.69 196 THR A N 1
ATOM 1501 C CA . THR A 1 196 ? -3.865 -16.455 21.094 1.00 32.01 196 THR A CA 1
ATOM 1502 C C . THR A 1 196 ? -4.787 -15.747 20.105 1.00 34.24 196 THR A C 1
ATOM 1503 O O . THR A 1 196 ? -5.792 -15.139 20.482 1.00 37.07 196 THR A O 1
ATOM 1507 N N . ASP A 1 197 ? -4.416 -15.783 18.842 1.00 28.44 197 ASP A N 1
ATOM 1508 C CA . ASP A 1 197 ? -5.177 -15.093 17.808 1.00 24.74 197 ASP A CA 1
ATOM 1509 C C . ASP A 1 197 ? -6.123 -16.076 17.124 1.00 29.88 197 ASP A C 1
ATOM 1510 O O . ASP A 1 197 ? -6.012 -17.295 17.273 1.00 32.79 197 ASP A O 1
ATOM 1515 N N . THR A 1 198 ? -7.077 -15.522 16.382 1.00 24.69 198 THR A N 1
ATOM 1516 C CA . THR A 1 198 ? -8.061 -16.297 15.649 1.00 26.01 198 THR A CA 1
ATOM 1517 C C . THR A 1 198 ? -8.211 -15.670 14.266 1.00 23.70 198 THR A C 1
ATOM 1518 O O . THR A 1 198 ? -7.762 -14.546 14.026 1.00 22.75 198 THR A O 1
ATOM 1522 N N . THR A 1 199 ? -8.828 -16.417 13.347 1.00 24.10 199 THR A N 1
ATOM 1523 C CA . THR A 1 199 ? -8.991 -15.951 11.969 1.00 22.97 199 THR A CA 1
ATOM 1524 C C . THR A 1 199 ? -10.333 -15.246 11.833 1.00 23.18 199 THR A C 1
ATOM 1525 O O . THR A 1 199 ? -11.347 -15.714 12.370 1.00 23.67 199 THR A O 1
ATOM 1529 N N . ILE A 1 200 ? -10.331 -14.126 11.104 1.00 20.68 200 ILE A N 1
ATOM 1530 C CA . ILE A 1 200 ? -11.510 -13.271 10.957 1.00 21.06 200 ILE A CA 1
ATOM 1531 C C . ILE A 1 200 ? -12.447 -13.822 9.869 1.00 20.53 200 ILE A C 1
ATOM 1532 O O . ILE A 1 200 ? -12.305 -13.496 8.677 1.00 20.13 200 ILE A O 1
ATOM 1537 N N . THR A 1 201 ? -13.425 -14.633 10.270 1.00 20.68 201 THR A N 1
ATOM 1538 C CA . THR A 1 201 ? -14.228 -15.424 9.338 1.00 21.00 201 THR A CA 1
ATOM 1539 C C . THR A 1 201 ? -14.954 -14.547 8.329 1.00 21.05 201 THR A C 1
ATOM 1540 O O . THR A 1 201 ? -14.947 -14.835 7.117 1.00 20.69 201 THR A O 1
ATOM 1544 N N . VAL A 1 202 ? -15.587 -13.467 8.789 1.00 20.68 202 VAL A N 1
ATOM 1545 C CA . VAL A 1 202 ? -16.371 -12.655 7.853 1.00 20.94 202 VAL A CA 1
ATOM 1546 C C . VAL A 1 202 ? -15.474 -12.078 6.768 1.00 17.94 202 VAL A C 1
ATOM 1547 O O . VAL A 1 202 ? -15.905 -11.921 5.615 1.00 19.95 202 VAL A O 1
ATOM 1551 N N . ASN A 1 203 ? -14.217 -11.767 7.105 1.00 18.72 203 ASN A N 1
ATOM 1552 C CA . ASN A 1 203 ? -13.304 -11.200 6.119 1.00 17.53 203 ASN A CA 1
ATOM 1553 C C . ASN A 1 203 ? -12.870 -12.275 5.124 1.00 18.60 203 ASN A C 1
ATOM 1554 O O . ASN A 1 203 ? -12.732 -11.993 3.919 1.00 18.11 203 ASN A O 1
ATOM 1559 N N . VAL A 1 204 ? -12.659 -13.516 5.585 1.00 18.96 204 VAL A N 1
ATOM 1560 C CA . VAL A 1 204 ? -12.350 -14.598 4.639 1.00 20.99 204 VAL A CA 1
ATOM 1561 C C . VAL A 1 204 ? -13.484 -14.745 3.640 1.00 18.31 204 VAL A C 1
ATOM 1562 O O . VAL A 1 204 ? -13.252 -14.843 2.433 1.00 19.66 204 VAL A O 1
ATOM 1566 N N . LEU A 1 205 ? -14.733 -14.721 4.116 1.00 19.62 205 LEU A N 1
ATOM 1567 C CA . LEU A 1 205 ? -15.866 -14.853 3.198 1.00 20.90 205 LEU A CA 1
ATOM 1568 C C . LEU A 1 205 ? -15.908 -13.679 2.227 1.00 19.87 205 LEU A C 1
ATOM 1569 O O . LEU A 1 205 ? -16.144 -13.867 1.018 1.00 20.19 205 LEU A O 1
ATOM 1574 N N . ALA A 1 206 ? -15.628 -12.465 2.714 1.00 20.60 206 ALA A N 1
ATOM 1575 C CA . ALA A 1 206 ? -15.604 -11.306 1.827 1.00 21.91 206 ALA A CA 1
ATOM 1576 C C . ALA A 1 206 ? -14.571 -11.490 0.725 1.00 18.20 206 ALA A C 1
ATOM 1577 O O . ALA A 1 206 ? -14.833 -11.199 -0.456 1.00 20.04 206 ALA A O 1
ATOM 1579 N N . TRP A 1 207 ? -13.398 -11.996 1.092 1.00 18.16 207 TRP A N 1
ATOM 1580 C CA . TRP A 1 207 ? -12.346 -12.211 0.107 1.00 20.25 207 TRP A CA 1
ATOM 1581 C C . TRP A 1 207 ? -12.713 -13.325 -0.885 1.00 19.67 207 TRP A C 1
ATOM 1582 O O . TRP A 1 207 ? -12.366 -13.233 -2.067 1.00 19.74 207 TRP A O 1
ATOM 1593 N N . LEU A 1 208 ? -13.422 -14.371 -0.443 1.00 19.11 208 LEU A N 1
ATOM 1594 C CA . LEU A 1 208 ? -13.922 -15.379 -1.385 1.00 19.85 208 LEU A CA 1
ATOM 1595 C C . LEU A 1 208 ? -14.896 -14.758 -2.374 1.00 20.34 208 LEU A C 1
ATOM 1596 O O . LEU A 1 208 ? -14.865 -15.087 -3.572 1.00 20.79 208 LEU A O 1
ATOM 1601 N N . TYR A 1 209 ? -15.735 -13.816 -1.919 1.00 21.43 209 TYR A N 1
ATOM 1602 C CA . TYR A 1 209 ? -16.588 -13.114 -2.887 1.00 22.77 209 TYR A CA 1
ATOM 1603 C C . TYR A 1 209 ? -15.760 -12.245 -3.834 1.00 21.31 209 TYR A C 1
ATOM 1604 O O . TYR A 1 209 ? -16.057 -12.198 -5.039 1.00 23.33 209 TYR A O 1
ATOM 1613 N N . ALA A 1 210 ? -14.723 -11.552 -3.331 1.00 20.03 210 ALA A N 1
ATOM 1614 C CA . ALA A 1 210 ? -13.824 -10.828 -4.235 1.00 21.73 210 ALA A CA 1
ATOM 1615 C C . ALA A 1 210 ? -13.248 -11.757 -5.273 1.00 21.69 210 ALA A C 1
ATOM 1616 O O . ALA A 1 210 ? -13.110 -11.382 -6.442 1.00 23.11 210 ALA A O 1
ATOM 1618 N N . ALA A 1 211 ? -12.906 -12.980 -4.876 1.00 20.70 211 ALA A N 1
ATOM 1619 C CA . ALA A 1 211 ? -12.324 -13.923 -5.817 1.00 23.29 211 ALA A CA 1
ATOM 1620 C C . ALA A 1 211 ? -13.325 -14.283 -6.901 1.00 21.79 211 ALA A C 1
ATOM 1621 O O . ALA A 1 211 ? -12.974 -14.321 -8.090 1.00 23.75 211 ALA A O 1
ATOM 1623 N N . VAL A 1 212 ? -14.579 -14.543 -6.518 1.00 22.30 212 VAL A N 1
ATOM 1624 C CA . VAL A 1 212 ? -15.597 -14.889 -7.502 1.00 26.10 212 VAL A CA 1
ATOM 1625 C C . VAL A 1 212 ? -15.792 -13.731 -8.465 1.00 25.18 212 VAL A C 1
ATOM 1626 O O . VAL A 1 212 ? -15.879 -13.930 -9.699 1.00 26.21 212 VAL A O 1
ATOM 1630 N N . ILE A 1 213 ? -15.876 -12.508 -7.918 1.00 26.04 213 ILE A N 1
ATOM 1631 C CA . ILE A 1 213 ? -16.045 -11.314 -8.751 1.00 27.67 213 ILE A CA 1
ATOM 1632 C C . ILE A 1 213 ? -14.916 -11.197 -9.755 1.00 27.75 213 ILE A C 1
ATOM 1633 O O . ILE A 1 213 ? -15.140 -10.803 -10.918 1.00 30.43 213 ILE A O 1
ATOM 1638 N N . ASN A 1 214 ? -13.730 -11.664 -9.381 1.00 24.46 214 ASN A N 1
ATOM 1639 C CA . ASN A 1 214 ? -12.535 -11.666 -10.211 1.00 24.89 214 ASN A CA 1
ATOM 1640 C C . ASN A 1 214 ? -12.324 -12.933 -11.039 1.00 30.61 214 ASN A C 1
ATOM 1641 O O . ASN A 1 214 ? -11.271 -13.066 -11.669 1.00 33.70 214 ASN A O 1
ATOM 1646 N N . GLY A 1 215 ? -13.297 -13.838 -11.071 1.00 29.01 215 GLY A N 1
ATOM 1647 C CA . GLY A 1 215 ? -13.226 -15.003 -11.936 1.00 32.54 215 GLY A CA 1
ATOM 1648 C C . GLY A 1 215 ? -12.597 -16.252 -11.355 1.00 30.60 215 GLY A C 1
ATOM 1649 O O . GLY A 1 215 ? -12.427 -17.230 -12.095 1.00 34.79 215 GLY A O 1
ATOM 1650 N N . ASP A 1 216 ? -12.229 -16.262 -10.073 1.00 28.47 216 ASP A N 1
ATOM 1651 C CA . ASP A 1 216 ? -11.753 -17.482 -9.429 1.00 26.75 216 ASP A CA 1
ATOM 1652 C C . ASP A 1 216 ? -12.984 -18.147 -8.826 1.00 28.37 216 ASP A C 1
ATOM 1653 O O . ASP A 1 216 ? -13.555 -17.620 -7.856 1.00 30.89 216 ASP A O 1
ATOM 1658 N N . ARG A 1 217 ? -13.379 -19.303 -9.373 1.00 29.56 217 ARG A N 1
ATOM 1659 C CA . ARG A 1 217 ? -14.592 -20.006 -8.951 1.00 28.17 217 ARG A CA 1
ATOM 1660 C C . ARG A 1 217 ? -14.371 -21.463 -8.592 1.00 28.71 217 ARG A C 1
ATOM 1661 O O . ARG A 1 217 ? -15.352 -22.153 -8.288 1.00 29.85 217 ARG A O 1
ATOM 1669 N N . TRP A 1 218 ? -13.128 -21.960 -8.636 1.00 29.32 218 TRP A N 1
ATOM 1670 C CA . TRP A 1 218 ? -12.901 -23.399 -8.537 1.00 32.50 218 TRP A CA 1
ATOM 1671 C C . TRP A 1 218 ? -13.348 -23.975 -7.202 1.00 30.05 218 TRP A C 1
ATOM 1672 O O . TRP A 1 218 ? -13.663 -25.178 -7.138 1.00 32.78 218 TRP A O 1
ATOM 1683 N N . PHE A 1 219 ? -13.393 -23.145 -6.159 1.00 29.62 219 PHE A N 1
ATOM 1684 C CA . PHE A 1 219 ? -13.714 -23.570 -4.802 1.00 29.73 219 PHE A CA 1
ATOM 1685 C C . PHE A 1 219 ? -15.213 -23.599 -4.544 1.00 32.04 219 PHE A C 1
ATOM 1686 O O . PHE A 1 219 ? -15.635 -23.983 -3.446 1.00 32.31 219 PHE A O 1
ATOM 1694 N N . LEU A 1 220 ? -16.029 -23.188 -5.516 1.00 27.81 220 LEU A N 1
ATOM 1695 C CA . LEU A 1 220 ? -17.470 -23.233 -5.329 1.00 30.36 220 LEU A CA 1
ATOM 1696 C C . LEU A 1 220 ? -18.002 -24.656 -5.435 1.00 33.52 220 LEU A C 1
ATOM 1697 O O . LEU A 1 220 ? -17.408 -25.528 -6.073 1.00 35.13 220 LEU A O 1
ATOM 1702 N N . ASN A 1 221 ? -19.135 -24.886 -4.782 1.00 36.07 221 ASN A N 1
ATOM 1703 C CA . ASN A 1 221 ? -19.791 -26.185 -4.820 1.00 37.41 221 ASN A CA 1
ATOM 1704 C C . ASN A 1 221 ? -21.293 -25.964 -4.820 1.00 40.71 221 ASN A C 1
ATOM 1705 O O . ASN A 1 221 ? -21.775 -24.878 -4.489 1.00 40.69 221 ASN A O 1
ATOM 1710 N N . ARG A 1 222 ? -22.029 -26.998 -5.235 1.00 45.54 222 ARG A N 1
ATOM 1711 C CA . ARG A 1 222 ? -23.486 -26.968 -5.200 1.00 48.75 222 ARG A CA 1
ATOM 1712 C C . ARG A 1 222 ? -24.048 -27.226 -3.799 1.00 53.85 222 ARG A C 1
ATOM 1713 O O . ARG A 1 222 ? -25.269 -27.314 -3.641 1.00 68.81 222 ARG A O 1
ATOM 1715 N N . PHE A 1 223 ? -23.187 -27.330 -2.787 1.00 50.68 223 PHE A N 1
ATOM 1716 C CA . PHE A 1 223 ? -23.574 -27.610 -1.412 1.00 47.18 223 PHE A CA 1
ATOM 1717 C C . PHE A 1 223 ? -23.988 -26.336 -0.688 1.00 59.45 223 PHE A C 1
ATOM 1718 O O . PHE A 1 223 ? -23.641 -25.217 -1.085 1.00 48.36 223 PHE A O 1
ATOM 1726 N N . THR A 1 224 ? -24.707 -26.530 0.420 1.00 48.57 224 THR A N 1
ATOM 1727 C CA . THR A 1 224 ? -24.985 -25.457 1.363 1.00 55.04 224 THR A CA 1
ATOM 1728 C C . THR A 1 224 ? -24.873 -26.012 2.778 1.00 54.62 224 THR A C 1
ATOM 1729 O O . THR A 1 224 ? -24.693 -27.217 2.984 1.00 57.58 224 THR A O 1
ATOM 1733 N N . THR A 1 225 ? -24.993 -25.115 3.755 1.00 47.50 225 THR A N 1
ATOM 1734 C CA . THR A 1 225 ? -24.871 -25.439 5.170 1.00 41.33 225 THR A CA 1
ATOM 1735 C C . THR A 1 225 ? -25.767 -24.500 5.966 1.00 47.32 225 THR A C 1
ATOM 1736 O O . THR A 1 225 ? -26.232 -23.477 5.456 1.00 46.10 225 THR A O 1
ATOM 1740 N N . THR A 1 226 ? -26.006 -24.857 7.225 1.00 49.84 226 THR A N 1
ATOM 1741 C CA . THR A 1 226 ? -26.641 -23.938 8.160 1.00 45.32 226 THR A CA 1
ATOM 1742 C C . THR A 1 226 ? -25.578 -23.120 8.879 1.00 44.46 226 THR A C 1
ATOM 1743 O O . THR A 1 226 ? -24.406 -23.501 8.934 1.00 40.72 226 THR A O 1
ATOM 1747 N N . LEU A 1 227 ? -26.004 -21.973 9.424 1.00 41.69 227 LEU A N 1
ATOM 1748 C CA . LEU A 1 227 ? -25.094 -21.145 10.214 1.00 39.09 227 LEU A CA 1
ATOM 1749 C C . LEU A 1 227 ? -24.561 -21.911 11.410 1.00 43.13 227 LEU A C 1
ATOM 1750 O O . LEU A 1 227 ? -23.365 -21.854 11.717 1.00 43.14 227 LEU A O 1
ATOM 1755 N N . ASN A 1 228 ? -25.446 -22.625 12.104 1.00 40.53 228 ASN A N 1
ATOM 1756 C CA . ASN A 1 228 ? -25.035 -23.402 13.260 1.00 48.39 228 ASN A CA 1
ATOM 1757 C C . ASN A 1 228 ? -24.004 -24.452 12.864 1.00 51.03 228 ASN A C 1
ATOM 1758 O O . ASN A 1 228 ? -22.946 -24.570 13.491 1.00 47.73 228 ASN A O 1
ATOM 1763 N N . ASP A 1 229 ? -24.283 -25.204 11.798 1.00 46.08 229 ASP A N 1
ATOM 1764 C CA . ASP A 1 229 ? -23.363 -26.256 11.379 1.00 46.59 229 ASP A CA 1
ATOM 1765 C C . ASP A 1 229 ? -22.046 -25.662 10.898 1.00 48.31 229 ASP A C 1
ATOM 1766 O O . ASP A 1 229 ? -20.976 -26.245 11.119 1.00 48.71 229 ASP A O 1
ATOM 1771 N N . PHE A 1 230 ? -22.096 -24.493 10.264 1.00 42.33 230 PHE A N 1
ATOM 1772 C CA . PHE A 1 230 ? -20.856 -23.849 9.857 1.00 39.90 230 PHE A CA 1
ATOM 1773 C C . PHE A 1 230 ? -19.998 -23.478 11.063 1.00 39.33 230 PHE A C 1
ATOM 1774 O O . PHE A 1 230 ? -18.785 -23.711 11.064 1.00 39.14 230 PHE A O 1
ATOM 1782 N N . ASN A 1 231 ? -20.609 -22.883 12.100 1.00 40.57 231 ASN A N 1
ATOM 1783 C CA . ASN A 1 231 ? -19.824 -22.432 13.249 1.00 43.07 231 ASN A CA 1
ATOM 1784 C C . ASN A 1 231 ? -19.224 -23.585 14.032 1.00 37.55 231 ASN A C 1
ATOM 1785 O O . ASN A 1 231 ? -18.151 -23.435 14.628 1.00 42.91 231 ASN A O 1
ATOM 1790 N N . LEU A 1 232 ? -19.896 -24.738 14.044 1.00 42.84 232 LEU A N 1
ATOM 1791 C CA . LEU A 1 232 ? -19.301 -25.940 14.606 1.00 54.42 232 LEU A CA 1
ATOM 1792 C C . LEU A 1 232 ? -17.979 -26.264 13.920 1.00 48.38 232 LEU A C 1
ATOM 1793 O O . LEU A 1 232 ? -17.006 -26.645 14.580 1.00 58.19 232 LEU A O 1
ATOM 1798 N N . VAL A 1 233 ? -17.918 -26.098 12.594 1.00 43.39 233 VAL A N 1
ATOM 1799 C CA . VAL A 1 233 ? -16.674 -26.325 11.862 1.00 46.25 233 VAL A CA 1
ATOM 1800 C C . VAL A 1 233 ? -15.678 -25.199 12.116 1.00 48.00 233 VAL A C 1
ATOM 1801 O O . VAL A 1 233 ? -14.486 -25.447 12.334 1.00 48.09 233 VAL A O 1
ATOM 1805 N N . ALA A 1 234 ? -16.143 -23.947 12.080 1.00 46.41 234 ALA A N 1
ATOM 1806 C CA . ALA A 1 234 ? -15.240 -22.811 12.254 1.00 47.12 234 ALA A CA 1
ATOM 1807 C C . ALA A 1 234 ? -14.508 -22.881 13.586 1.00 43.20 234 ALA A C 1
ATOM 1808 O O . ALA A 1 234 ? -13.309 -22.580 13.668 1.00 43.40 234 ALA A O 1
ATOM 1810 N N . MET A 1 235 ? -15.211 -23.282 14.645 1.00 41.85 235 MET A N 1
ATOM 1811 C CA . MET A 1 235 ? -14.582 -23.347 15.955 1.00 43.69 235 MET A CA 1
ATOM 1812 C C . MET A 1 235 ? -13.412 -24.324 15.954 1.00 46.59 235 MET A C 1
ATOM 1813 O O . MET A 1 235 ? -12.371 -24.049 16.559 1.00 49.03 235 MET A O 1
ATOM 1818 N N . LYS A 1 236 ? -13.553 -25.457 15.254 1.00 44.46 236 LYS A N 1
ATOM 1819 C CA . LYS A 1 236 ? -12.486 -26.454 15.241 1.00 40.55 236 LYS A CA 1
ATOM 1820 C C . LYS A 1 236 ? -11.218 -25.930 14.577 1.00 37.90 236 LYS A C 1
ATOM 1821 O O . LYS A 1 236 ? -10.116 -26.372 14.928 1.00 41.35 236 LYS A O 1
ATOM 1823 N N . TYR A 1 237 ? -11.348 -24.988 13.643 1.00 39.43 237 TYR A N 1
ATOM 1824 C CA . TYR A 1 237 ? -10.217 -24.436 12.903 1.00 35.79 237 TYR A CA 1
ATOM 1825 C C . TYR A 1 237 ? -9.769 -23.085 13.432 1.00 34.09 237 TYR A C 1
ATOM 1826 O O . TYR A 1 237 ? -8.988 -22.400 12.763 1.00 33.26 237 TYR A O 1
ATOM 1835 N N . ASN A 1 238 ? -10.255 -22.683 14.604 1.00 35.03 238 ASN A N 1
ATOM 1836 C CA . ASN A 1 238 ? -9.808 -21.447 15.238 1.00 36.16 238 ASN A CA 1
ATOM 1837 C C . ASN A 1 238 ? -10.250 -20.219 14.426 1.00 33.55 238 ASN A C 1
ATOM 1838 O O . ASN A 1 238 ? -9.534 -19.218 14.329 1.00 32.62 238 ASN A O 1
ATOM 1843 N N . TYR A 1 239 ? -11.448 -20.294 13.853 1.00 29.02 239 TYR A N 1
ATOM 1844 C CA . TYR A 1 239 ? -12.095 -19.173 13.185 1.00 28.55 239 TYR A CA 1
ATOM 1845 C C . TYR A 1 239 ? -13.106 -18.556 14.147 1.00 29.86 239 TYR A C 1
ATOM 1846 O O . TYR A 1 239 ? -13.708 -19.255 14.972 1.00 34.14 239 TYR A O 1
ATOM 1855 N N . GLU A 1 240 ? -13.277 -17.241 14.050 1.00 28.82 240 GLU A N 1
ATOM 1856 C CA . GLU A 1 240 ? -14.298 -16.578 14.848 1.00 33.44 240 GLU A CA 1
ATOM 1857 C C . GLU A 1 240 ? -15.688 -17.053 14.425 1.00 30.79 240 GLU A C 1
ATOM 1858 O O . GLU A 1 240 ? -15.918 -17.397 13.258 1.00 30.91 240 GLU A O 1
ATOM 1864 N N . PRO A 1 241 ? -16.630 -17.123 15.365 1.00 33.55 241 PRO A N 1
ATOM 1865 C CA . PRO A 1 241 ? -18.009 -17.439 14.985 1.00 32.43 241 PRO A CA 1
ATOM 1866 C C . PRO A 1 241 ? -18.561 -16.407 14.015 1.00 34.55 241 PRO A C 1
ATOM 1867 O O . PRO A 1 241 ? -18.163 -15.236 14.012 1.00 36.05 241 PRO A O 1
ATOM 1871 N N . LEU A 1 242 ? -19.436 -16.867 13.137 1.00 33.69 242 LEU A N 1
ATOM 1872 C CA . LEU A 1 242 ? -20.003 -16.007 12.113 1.00 30.09 242 LEU A CA 1
ATOM 1873 C C . LEU A 1 242 ? -21.401 -15.697 12.639 1.00 37.66 242 LEU A C 1
ATOM 1874 O O . LEU A 1 242 ? -22.131 -16.611 13.033 1.00 38.13 242 LEU A O 1
ATOM 1879 N N . THR A 1 243 ? -21.739 -14.420 12.732 1.00 33.27 243 THR A N 1
ATOM 1880 C CA . THR A 1 243 ? -23.033 -14.022 13.268 1.00 38.21 243 THR A CA 1
ATOM 1881 C C . THR A 1 243 ? -24.019 -13.705 12.148 1.00 33.65 243 THR A C 1
ATOM 1882 O O . THR A 1 243 ? -23.657 -13.525 10.974 1.00 34.30 243 THR A O 1
ATOM 1886 N N . GLN A 1 244 ? -25.299 -13.601 12.539 1.00 40.50 244 GLN A N 1
ATOM 1887 C CA . GLN A 1 244 ? -26.289 -13.129 11.577 1.00 36.49 244 GLN A CA 1
ATOM 1888 C C . GLN A 1 244 ? -25.957 -11.732 11.064 1.00 35.65 244 GLN A C 1
ATOM 1889 O O . GLN A 1 244 ? -26.266 -11.412 9.914 1.00 37.27 244 GLN A O 1
ATOM 1895 N N . ASP A 1 245 ? -25.350 -10.878 11.901 1.00 38.28 245 ASP A N 1
ATOM 1896 C CA . ASP A 1 245 ? -24.982 -9.557 11.408 1.00 36.35 245 ASP A CA 1
ATOM 1897 C C . ASP A 1 245 ? -23.921 -9.658 10.322 1.00 37.59 245 ASP A C 1
ATOM 1898 O O . ASP A 1 245 ? -23.960 -8.908 9.340 1.00 35.17 245 ASP A O 1
ATOM 1903 N N . HIS A 1 246 ? -22.952 -10.557 10.497 1.00 31.60 246 HIS A N 1
ATOM 1904 C CA . HIS A 1 246 ? -21.966 -10.790 9.447 1.00 31.80 246 HIS A CA 1
ATOM 1905 C C . HIS A 1 246 ? -22.654 -11.223 8.165 1.00 28.74 246 HIS A C 1
ATOM 1906 O O . HIS A 1 246 ? -22.288 -10.781 7.063 1.00 27.80 246 HIS A O 1
ATOM 1913 N N . VAL A 1 247 ? -23.614 -12.137 8.284 1.00 32.75 247 VAL A N 1
ATOM 1914 C CA . VAL A 1 247 ? -24.372 -12.575 7.116 1.00 29.82 247 VAL A CA 1
ATOM 1915 C C . VAL A 1 247 ? -25.032 -11.382 6.440 1.00 30.91 247 VAL A C 1
ATOM 1916 O O . VAL A 1 247 ? -24.964 -11.226 5.219 1.00 32.89 247 VAL A O 1
ATOM 1920 N N . ASP A 1 248 ? -25.660 -10.507 7.229 1.00 32.77 248 ASP A N 1
ATOM 1921 C CA . ASP A 1 248 ? -26.313 -9.327 6.666 1.00 38.37 248 ASP A CA 1
ATOM 1922 C C . ASP A 1 248 ? -25.304 -8.417 5.966 1.00 35.59 248 ASP A C 1
ATOM 1923 O O . ASP A 1 248 ? -25.582 -7.880 4.887 1.00 35.39 248 ASP A O 1
ATOM 1928 N N . ILE A 1 249 ? -24.135 -8.210 6.578 1.00 30.74 249 ILE A N 1
ATOM 1929 C CA . ILE A 1 249 ? -23.135 -7.315 6.001 1.00 26.46 249 ILE A CA 1
ATOM 1930 C C . ILE A 1 249 ? -22.651 -7.853 4.662 1.00 32.61 249 ILE A C 1
ATOM 1931 O O . ILE A 1 249 ? -22.304 -7.081 3.756 1.00 34.00 249 ILE A O 1
ATOM 1936 N N . LEU A 1 250 ? -22.634 -9.177 4.507 1.00 28.62 250 LEU A N 1
ATOM 1937 C CA . LEU A 1 250 ? -22.234 -9.796 3.245 1.00 28.13 250 LEU A CA 1
ATOM 1938 C C . LEU A 1 250 ? -23.341 -9.783 2.207 1.00 31.13 250 LEU A C 1
ATOM 1939 O O . LEU A 1 250 ? -23.100 -10.212 1.073 1.00 30.80 250 LEU A O 1
ATOM 1944 N N . GLY A 1 251 ? -24.531 -9.293 2.556 1.00 32.02 251 GLY A N 1
ATOM 1945 C CA . GLY A 1 251 ? -25.655 -9.241 1.648 1.00 32.11 251 GLY A CA 1
ATOM 1946 C C . GLY A 1 251 ? -25.343 -8.695 0.269 1.00 33.86 251 GLY A C 1
ATOM 1947 O O . GLY A 1 251 ? -25.635 -9.336 -0.742 1.00 34.07 251 GLY A O 1
ATOM 1948 N N . PRO A 1 252 ? -24.773 -7.486 0.195 1.00 34.78 252 PRO A N 1
ATOM 1949 C CA . PRO A 1 252 ? -24.509 -6.891 -1.126 1.00 36.64 252 PRO A CA 1
ATOM 1950 C C . PRO A 1 252 ? -23.591 -7.725 -2.002 1.00 33.02 252 PRO A C 1
ATOM 1951 O O . PRO A 1 252 ? -23.857 -7.867 -3.198 1.00 31.51 252 PRO A O 1
ATOM 1955 N N . LEU A 1 253 ? -22.529 -8.302 -1.436 1.00 27.12 253 LEU A N 1
ATOM 1956 C CA . LEU A 1 253 ? -21.642 -9.177 -2.200 1.00 27.00 253 LEU A CA 1
ATOM 1957 C C . LEU A 1 253 ? -22.360 -10.442 -2.649 1.00 27.06 253 LEU A C 1
ATOM 1958 O O . LEU A 1 253 ? -22.150 -10.922 -3.767 1.00 28.19 253 LEU A O 1
ATOM 1963 N N . SER A 1 254 ? -23.200 -11.009 -1.786 1.00 27.91 254 SER A N 1
ATOM 1964 C CA . SER A 1 254 ? -24.002 -12.164 -2.160 1.00 26.60 254 SER A CA 1
ATOM 1965 C C . SER A 1 254 ? -24.941 -11.821 -3.307 1.00 30.05 254 SER A C 1
ATOM 1966 O O . SER A 1 254 ? -25.110 -12.615 -4.240 1.00 32.63 254 SER A O 1
ATOM 1969 N N . ALA A 1 255 ? -25.561 -10.639 -3.255 1.00 30.45 255 ALA A N 1
ATOM 1970 C CA . ALA A 1 255 ? -26.470 -10.230 -4.322 1.00 35.07 255 ALA A CA 1
ATOM 1971 C C . ALA A 1 255 ? -25.719 -10.038 -5.631 1.00 38.04 255 ALA A C 1
ATOM 1972 O O . ALA A 1 255 ? -26.199 -10.438 -6.697 1.00 37.33 255 ALA A O 1
ATOM 1974 N N . GLN A 1 256 ? -24.534 -9.432 -5.568 1.00 33.34 256 GLN A N 1
ATOM 1975 C CA . GLN A 1 256 ? -23.770 -9.162 -6.779 1.00 33.43 256 GLN A CA 1
ATOM 1976 C C . GLN A 1 256 ? -23.368 -10.453 -7.477 1.00 33.92 256 GLN A C 1
ATOM 1977 O O . GLN A 1 256 ? -23.381 -10.530 -8.705 1.00 37.74 256 GLN A O 1
ATOM 1983 N N . THR A 1 257 ? -22.978 -11.469 -6.711 1.00 31.27 257 THR A N 1
ATOM 1984 C CA . THR A 1 257 ? -22.481 -12.716 -7.279 1.00 29.23 257 THR A CA 1
ATOM 1985 C C . THR A 1 257 ? -23.543 -13.788 -7.466 1.00 33.01 257 THR A C 1
ATOM 1986 O O . THR A 1 257 ? -23.287 -14.760 -8.182 1.00 33.46 257 THR A O 1
ATOM 1990 N N . GLY A 1 258 ? -24.708 -13.661 -6.833 1.00 31.12 258 GLY A N 1
ATOM 1991 C CA . GLY A 1 258 ? -25.684 -14.729 -6.877 1.00 33.54 258 GLY A CA 1
ATOM 1992 C C . GLY A 1 258 ? -25.344 -15.924 -6.016 1.00 33.32 258 GLY A C 1
ATOM 1993 O O . GLY A 1 258 ? -25.985 -16.967 -6.154 1.00 34.51 258 GLY A O 1
ATOM 1994 N N . ILE A 1 259 ? -24.388 -15.799 -5.100 1.00 31.16 259 ILE A N 1
ATOM 1995 C CA . ILE A 1 259 ? -23.983 -16.907 -4.247 1.00 29.91 259 ILE A CA 1
ATOM 1996 C C . ILE A 1 259 ? -24.464 -16.583 -2.840 1.00 30.79 259 ILE A C 1
ATOM 1997 O O . ILE A 1 259 ? -24.004 -15.607 -2.235 1.00 29.57 259 ILE A O 1
ATOM 2002 N N . ALA A 1 260 ? -25.397 -17.383 -2.330 1.00 31.60 260 ALA A N 1
ATOM 2003 C CA . ALA A 1 260 ? -25.930 -17.173 -0.989 1.00 31.57 260 ALA A CA 1
ATOM 2004 C C . ALA A 1 260 ? -24.796 -17.262 0.028 1.00 31.23 260 ALA A C 1
ATOM 2005 O O . ALA A 1 260 ? -23.849 -18.035 -0.141 1.00 29.96 260 ALA A O 1
ATOM 2007 N N . VAL A 1 261 ? -24.880 -16.447 1.084 1.00 31.29 261 VAL A N 1
ATOM 2008 C CA . VAL A 1 261 ? -23.833 -16.444 2.095 1.00 32.70 261 VAL A CA 1
ATOM 2009 C C . VAL A 1 261 ? -23.613 -17.844 2.660 1.00 33.11 261 VAL A C 1
ATOM 2010 O O . VAL A 1 261 ? -22.468 -18.304 2.789 1.00 28.45 261 VAL A O 1
ATOM 2014 N N . LEU A 1 262 ? -24.701 -18.553 2.992 1.00 33.95 262 LEU A N 1
ATOM 2015 C CA . LEU A 1 262 ? -24.526 -19.912 3.507 1.00 34.50 262 LEU A CA 1
ATOM 2016 C C . LEU A 1 262 ? -23.941 -20.870 2.477 1.00 36.73 262 LEU A C 1
ATOM 2017 O O . LEU A 1 262 ? -23.286 -21.851 2.852 1.00 36.07 262 LEU A O 1
ATOM 2022 N N . ASP A 1 263 ? -24.120 -20.597 1.181 1.00 35.04 263 ASP A N 1
ATOM 2023 C CA . ASP A 1 263 ? -23.425 -21.409 0.188 1.00 36.08 263 ASP A CA 1
ATOM 2024 C C . ASP A 1 263 ? -21.931 -21.125 0.209 1.00 32.25 263 ASP A C 1
ATOM 2025 O O . ASP A 1 263 ? -21.109 -22.047 0.103 1.00 34.37 263 ASP A O 1
ATOM 2030 N N . MET A 1 264 ? -21.551 -19.856 0.334 1.00 30.17 264 MET A N 1
ATOM 2031 C CA . MET A 1 264 ? -20.130 -19.569 0.415 1.00 30.16 264 MET A CA 1
ATOM 2032 C C . MET A 1 264 ? -19.550 -20.182 1.690 1.00 31.98 264 MET A C 1
ATOM 2033 O O . MET A 1 264 ? -18.390 -20.613 1.709 1.00 29.58 264 MET A O 1
ATOM 2038 N N . CYS A 1 265 ? -20.339 -20.222 2.772 1.00 30.21 265 CYS A N 1
ATOM 2039 C CA . CYS A 1 265 ? -19.884 -20.895 3.993 1.00 30.86 265 CYS A CA 1
ATOM 2040 C C . CYS A 1 265 ? -19.585 -22.368 3.747 1.00 32.98 265 CYS A C 1
ATOM 2041 O O . CYS A 1 265 ? -18.603 -22.906 4.282 1.00 32.33 265 CYS A O 1
ATOM 2044 N N . ALA A 1 266 ? -20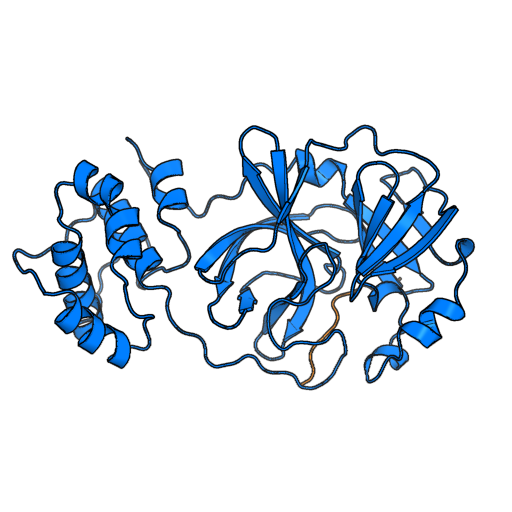.435 -23.040 2.968 1.00 32.88 266 ALA A N 1
ATOM 2045 C CA . ALA A 1 266 ? -20.177 -24.426 2.601 1.00 35.25 266 ALA A CA 1
ATOM 2046 C C . ALA A 1 266 ? -18.862 -24.559 1.837 1.00 34.16 266 ALA A C 1
ATOM 2047 O O . ALA A 1 266 ? -18.109 -25.516 2.054 1.00 38.06 266 ALA A O 1
ATOM 2049 N N . SER A 1 267 ? -18.564 -23.601 0.947 1.00 31.21 267 SER A N 1
ATOM 2050 C CA . SER A 1 267 ? -17.277 -23.604 0.255 1.00 30.95 267 SER A CA 1
ATOM 2051 C C . SER A 1 267 ? -16.123 -23.448 1.227 1.00 28.86 267 SER A C 1
ATOM 2052 O O . SER A 1 267 ? -15.116 -24.158 1.129 1.00 32.16 267 SER A O 1
ATOM 2055 N N . LEU A 1 268 ? -16.250 -22.514 2.163 1.00 28.90 268 LEU A N 1
ATOM 2056 C CA . LEU A 1 268 ? -15.197 -22.319 3.150 1.00 28.75 268 LEU A CA 1
ATOM 2057 C C . LEU A 1 268 ? -15.025 -23.558 4.027 1.00 29.06 268 LEU A C 1
ATOM 2058 O O . LEU A 1 268 ? -13.893 -23.975 4.305 1.00 30.18 268 LEU A O 1
ATOM 2063 N N . LYS A 1 269 ? -16.130 -24.176 4.454 1.00 29.58 269 LYS A N 1
ATOM 2064 C CA . LYS A 1 269 ? -16.027 -25.434 5.190 1.00 34.75 269 LYS A CA 1
ATOM 2065 C C . LYS A 1 269 ? -15.183 -26.447 4.427 1.00 41.16 269 LYS A C 1
ATOM 2066 O O . LYS A 1 269 ? -14.300 -27.096 5.000 1.00 35.74 269 LYS A O 1
ATOM 2072 N N . GLU A 1 270 ? -15.437 -26.592 3.122 1.00 34.09 270 GLU A N 1
ATOM 2073 C CA . GLU A 1 270 ? -14.680 -27.573 2.352 1.00 37.40 270 GLU A CA 1
ATOM 2074 C C . GLU A 1 270 ? -13.210 -27.176 2.238 1.00 35.79 270 GLU A C 1
ATOM 2075 O O . GLU A 1 270 ? -12.325 -28.036 2.308 1.00 41.53 270 GLU A O 1
ATOM 2081 N N . LEU A 1 271 ? -12.932 -25.878 2.079 1.00 33.54 271 LEU A N 1
ATOM 2082 C CA . LEU A 1 271 ? -11.547 -25.425 2.010 1.00 31.66 271 LEU A CA 1
ATOM 2083 C C . LEU A 1 271 ? -10.814 -25.673 3.321 1.00 36.13 271 LEU A C 1
ATOM 2084 O O . LEU A 1 271 ? -9.627 -26.025 3.318 1.00 35.21 271 LEU A O 1
ATOM 2089 N N . LEU A 1 272 ? -11.498 -25.482 4.451 1.00 31.30 272 LEU A N 1
ATOM 2090 C CA . LEU A 1 272 ? -10.858 -25.749 5.735 1.00 34.94 272 LEU A CA 1
ATOM 2091 C C . LEU A 1 272 ? -10.575 -27.233 5.902 1.00 41.23 272 LEU A C 1
ATOM 2092 O O . LEU A 1 272 ? -9.524 -27.619 6.423 1.00 42.48 272 LEU A O 1
ATOM 2097 N N . GLN A 1 273 ? -11.495 -28.081 5.455 1.00 40.30 273 GLN A N 1
ATOM 2098 C CA . GLN A 1 273 ? -11.357 -29.511 5.690 1.00 45.47 273 GLN A CA 1
ATOM 2099 C C . GLN A 1 273 ? -10.420 -30.183 4.700 1.00 45.91 273 GLN A C 1
ATOM 2100 O O . GLN A 1 273 ? -9.863 -31.234 5.018 1.00 49.37 273 GLN A O 1
ATOM 2106 N N . ASN A 1 274 ? -10.217 -29.588 3.525 1.00 45.70 274 ASN A N 1
ATOM 2107 C CA . ASN A 1 274 ? -9.485 -30.226 2.444 1.00 45.64 274 ASN A CA 1
ATOM 2108 C C . ASN A 1 274 ? -8.213 -29.490 2.063 1.00 47.90 274 ASN A C 1
ATOM 2109 O O . ASN A 1 274 ? -7.352 -30.090 1.410 1.00 50.96 274 ASN A O 1
ATOM 2114 N N . GLY A 1 275 ? -8.065 -28.227 2.447 1.00 45.87 275 GLY A N 1
ATOM 2115 C CA . GLY A 1 275 ? -6.972 -27.431 1.944 1.00 41.45 275 GLY A CA 1
ATOM 2116 C C . GLY A 1 275 ? -7.241 -27.055 0.495 1.00 47.30 275 GLY A C 1
ATOM 2117 O O . GLY A 1 275 ? -8.329 -27.254 -0.042 1.00 45.99 275 GLY A O 1
ATOM 2118 N N . MET A 1 276 ? -6.214 -26.511 -0.147 1.00 54.57 276 MET A N 1
ATOM 2119 C CA . MET A 1 276 ? -6.394 -26.006 -1.500 1.00 49.02 276 MET A CA 1
ATOM 2120 C C . MET A 1 276 ? -5.937 -26.974 -2.579 1.00 63.18 276 MET A C 1
ATOM 2121 O O . MET A 1 276 ? -6.247 -26.751 -3.757 1.00 54.04 276 MET A O 1
ATOM 2126 N N . ASN A 1 277 ? -5.214 -28.031 -2.210 1.00 62.58 277 ASN A N 1
ATOM 2127 C CA . ASN A 1 277 ? -4.800 -29.066 -3.154 1.00 63.49 277 ASN A CA 1
ATOM 2128 C C . ASN A 1 277 ? -4.016 -28.469 -4.322 1.00 56.21 277 ASN A C 1
ATOM 2129 O O . ASN A 1 277 ? -4.216 -28.834 -5.483 1.00 66.19 277 ASN A O 1
ATOM 2134 N N . GLY A 1 278 ? -3.135 -27.520 -4.012 1.00 55.17 278 GLY A N 1
ATOM 2135 C CA . GLY A 1 278 ? -2.215 -26.972 -4.983 1.00 54.19 278 GLY A CA 1
ATOM 2136 C C . GLY A 1 278 ? -2.678 -25.731 -5.713 1.00 56.38 278 GLY A C 1
ATOM 2137 O O . GLY A 1 278 ? -1.898 -25.169 -6.494 1.00 60.33 278 GLY A O 1
ATOM 2138 N N . ARG A 1 279 ? -3.905 -25.280 -5.489 1.00 52.03 279 ARG A N 1
ATOM 2139 C CA . ARG A 1 279 ? -4.461 -24.158 -6.228 1.00 53.50 279 ARG A CA 1
ATOM 2140 C C . ARG A 1 279 ? -4.332 -22.862 -5.427 1.00 43.02 279 ARG A C 1
ATOM 2141 O O . ARG A 1 279 ? -4.025 -22.859 -4.233 1.00 46.00 279 ARG A O 1
ATOM 2149 N N . THR A 1 280 ? -4.577 -21.746 -6.103 1.00 39.58 280 THR A N 1
ATOM 2150 C CA . THR A 1 280 ? -4.529 -20.441 -5.465 1.00 33.61 280 THR A CA 1
ATOM 2151 C C . THR A 1 280 ? -5.866 -19.734 -5.645 1.00 27.82 280 THR A C 1
ATOM 2152 O O . THR A 1 280 ? -6.659 -20.075 -6.533 1.00 30.64 280 THR A O 1
ATOM 2156 N N . ILE A 1 281 ? -6.099 -18.750 -4.799 1.00 25.88 281 ILE A N 1
ATOM 2157 C CA . ILE A 1 281 ? -7.258 -17.877 -4.853 1.00 24.17 281 ILE A CA 1
ATOM 2158 C C . ILE A 1 281 ? -6.721 -16.459 -4.787 1.00 26.13 281 ILE A C 1
ATOM 2159 O O . ILE A 1 281 ? -6.033 -16.104 -3.825 1.00 24.57 281 ILE A O 1
ATOM 2164 N N . LEU A 1 282 ? -7.000 -15.656 -5.809 1.00 26.83 282 LEU A N 1
ATOM 2165 C CA . LEU A 1 282 ? -6.512 -14.277 -5.842 1.00 27.65 282 LEU A CA 1
ATOM 2166 C C . LEU A 1 282 ? -5.021 -14.188 -5.528 1.00 28.39 282 LEU A C 1
ATOM 2167 O O . LEU A 1 282 ? -4.586 -13.342 -4.746 1.00 31.21 282 LEU A O 1
ATOM 2172 N N . GLY A 1 283 ? -4.246 -15.097 -6.113 1.00 28.98 283 GLY A N 1
ATOM 2173 C CA . GLY A 1 283 ? -2.802 -15.058 -5.968 1.00 30.21 283 GLY A CA 1
ATOM 2174 C C . GLY A 1 283 ? -2.272 -15.529 -4.626 1.00 30.21 283 G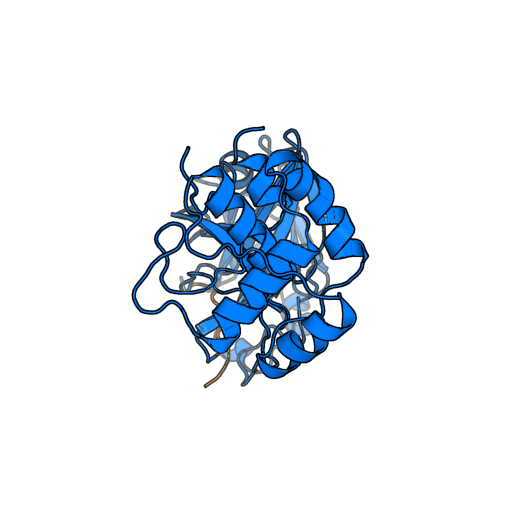LY A C 1
ATOM 2175 O O . GLY A 1 283 ? -1.068 -15.369 -4.373 1.00 36.97 283 GLY A O 1
ATOM 2176 N N . SER A 1 284 ? -3.091 -16.170 -3.805 1.00 28.27 284 SER A N 1
ATOM 2177 C CA . SER A 1 284 ? -2.665 -16.615 -2.481 1.00 26.62 284 SER A CA 1
ATOM 2178 C C . SER A 1 284 ? -2.929 -18.108 -2.328 1.00 29.86 284 SER A C 1
ATOM 2179 O O . SER A 1 284 ? -3.929 -18.624 -2.837 1.00 28.38 284 SER A O 1
ATOM 2182 N N . ALA A 1 285 ? -2.023 -18.813 -1.648 1.00 27.10 285 ALA A N 1
ATOM 2183 C CA . ALA A 1 285 ? -2.236 -20.224 -1.329 1.00 27.89 285 ALA A CA 1
ATOM 2184 C C . ALA A 1 285 ? -2.764 -20.424 0.096 1.00 28.84 285 ALA A C 1
ATOM 2185 O O . ALA A 1 285 ? -2.769 -21.561 0.596 1.00 31.94 285 ALA A O 1
ATOM 2187 N N . LEU A 1 286 ? -3.198 -19.352 0.746 1.00 25.22 286 LEU A N 1
ATOM 2188 C CA . LEU A 1 286 ? -3.789 -19.376 2.082 1.00 24.87 286 LEU A CA 1
ATOM 2189 C C . LEU A 1 286 ? -5.094 -18.595 2.045 1.00 25.98 286 LEU A C 1
ATOM 2190 O O . LEU A 1 286 ? -5.324 -17.768 1.163 1.00 25.53 286 LEU A O 1
ATOM 2195 N N . LEU A 1 287 ? -5.935 -18.823 3.048 1.00 23.27 287 LEU A N 1
ATOM 2196 C CA . LEU A 1 287 ? -7.182 -18.081 3.144 1.00 24.26 287 LEU A CA 1
ATOM 2197 C C . LEU A 1 287 ? -6.909 -16.734 3.803 1.00 27.67 287 LEU A C 1
ATOM 2198 O O . LEU A 1 287 ? -6.463 -16.681 4.955 1.00 30.53 287 LEU A O 1
ATOM 2203 N N . GLU A 1 288 ? -7.191 -15.649 3.093 1.00 21.44 288 GLU A N 1
ATOM 2204 C CA . GLU A 1 288 ? -6.829 -14.305 3.539 1.00 21.02 288 GLU A CA 1
ATOM 2205 C C . GLU A 1 288 ? -7.951 -13.675 4.343 1.00 19.84 288 GLU A C 1
ATOM 2206 O O . GLU A 1 288 ? -9.109 -13.673 3.891 1.00 21.19 288 GLU A O 1
ATOM 2212 N N . ASP A 1 289 ? -7.593 -13.101 5.518 1.00 20.83 289 ASP A N 1
ATOM 2213 C CA . ASP A 1 289 ? -8.632 -12.580 6.403 1.00 21.32 289 ASP A CA 1
ATOM 2214 C C . ASP A 1 289 ? -8.461 -11.101 6.705 1.00 22.80 289 ASP A C 1
ATOM 2215 O O . ASP A 1 289 ? -9.055 -10.601 7.662 1.00 22.25 289 ASP A O 1
ATOM 2220 N N . GLU A 1 290 ? -7.640 -10.373 5.945 1.00 22.13 290 GLU A N 1
ATOM 2221 C CA . GLU A 1 290 ? -7.396 -8.971 6.254 1.00 20.79 290 GLU A CA 1
ATOM 2222 C C . GLU A 1 290 ? -8.084 -8.012 5.277 1.00 20.95 290 GLU A C 1
ATOM 2223 O O . GLU A 1 290 ? -7.674 -6.848 5.176 1.00 24.37 290 GLU A O 1
ATOM 2229 N N . PHE A 1 291 ? -9.128 -8.468 4.596 1.00 19.03 291 PHE A N 1
ATOM 2230 C CA . PHE A 1 291 ? -9.997 -7.610 3.786 1.00 19.28 291 PHE A CA 1
ATOM 2231 C C . PHE A 1 291 ? -11.408 -7.613 4.367 1.00 18.68 291 PHE A C 1
ATOM 2232 O O . PHE A 1 291 ? -12.040 -8.677 4.473 1.00 22.13 291 PHE A O 1
ATOM 2240 N N . THR A 1 292 ? -11.917 -6.438 4.741 1.00 21.49 292 THR A N 1
ATOM 2241 C CA . THR A 1 292 ? -13.299 -6.388 5.218 1.00 21.51 292 THR A CA 1
ATOM 2242 C C . THR A 1 292 ? -14.273 -6.401 4.037 1.00 21.77 292 THR A C 1
ATOM 2243 O O . THR A 1 292 ? -13.910 -6.160 2.867 1.00 21.14 292 THR A O 1
ATOM 2247 N N . PRO A 1 293 ? -15.549 -6.657 4.308 1.00 21.44 293 PRO A N 1
ATOM 2248 C CA . PRO A 1 293 ? -16.556 -6.529 3.245 1.00 20.76 293 PRO A CA 1
ATOM 2249 C C . PRO A 1 293 ? -16.506 -5.162 2.576 1.00 25.00 293 PRO A C 1
ATOM 2250 O O . PRO A 1 293 ? -16.618 -5.082 1.351 1.00 24.30 293 PRO A O 1
ATOM 2254 N N . PHE A 1 294 ? -16.278 -4.088 3.344 1.00 24.32 294 PHE A N 1
ATOM 2255 C CA . PHE A 1 294 ? -16.153 -2.754 2.749 1.00 27.83 294 PHE A CA 1
ATOM 2256 C C . PHE A 1 294 ? -14.967 -2.679 1.801 1.00 24.97 294 PHE A C 1
ATOM 2257 O O . PHE A 1 294 ? -15.052 -2.065 0.728 1.00 26.49 294 PHE A O 1
ATOM 2265 N N . ASP A 1 295 ? -13.823 -3.219 2.225 1.00 24.68 295 ASP A N 1
ATOM 2266 C CA . ASP A 1 295 ? -12.633 -3.212 1.385 1.00 24.79 295 ASP A CA 1
ATOM 2267 C C . ASP A 1 295 ? -12.919 -3.890 0.059 1.00 23.90 295 ASP A C 1
ATOM 2268 O O . ASP A 1 295 ? -12.469 -3.430 -0.993 1.00 25.81 295 ASP A O 1
ATOM 2273 N N . VAL A 1 296 ? -13.666 -4.993 0.103 1.00 20.30 296 VAL A N 1
ATOM 2274 C CA . VAL A 1 296 ? -13.998 -5.708 -1.117 1.00 22.63 296 VAL A CA 1
ATOM 2275 C C . VAL A 1 296 ? -14.911 -4.872 -2.004 1.00 26.09 296 VAL A C 1
ATOM 2276 O O . VAL A 1 296 ? -14.663 -4.711 -3.204 1.00 24.88 296 VAL A O 1
ATOM 2280 N N . VAL A 1 297 ? -15.988 -4.329 -1.440 1.00 25.40 297 VAL A N 1
ATOM 2281 C CA . VAL A 1 297 ? -16.903 -3.501 -2.228 1.00 26.66 297 VAL A CA 1
ATOM 2282 C C . VAL A 1 297 ? -16.188 -2.270 -2.787 1.00 29.04 297 VAL A C 1
ATOM 2283 O O . VAL A 1 297 ? -16.380 -1.902 -3.954 1.00 35.32 297 VAL A O 1
ATOM 2287 N N . ARG A 1 298 ? -15.355 -1.615 -1.962 1.00 35.36 298 ARG A N 1
ATOM 2288 C CA . ARG A 1 298 ? -14.679 -0.384 -2.378 1.00 37.42 298 ARG A CA 1
ATOM 2289 C C . ARG A 1 298 ? -13.841 -0.623 -3.609 1.00 36.99 298 ARG A C 1
ATOM 2290 O O . ARG A 1 298 ? -13.771 0.232 -4.499 1.00 42.96 298 ARG A O 1
ATOM 2298 N N . GLN A 1 299 ? -13.265 -1.806 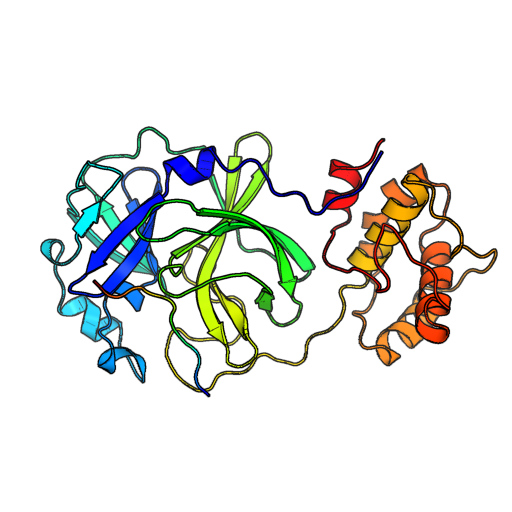-3.715 1.00 34.57 299 GLN A N 1
ATOM 2299 C CA . GLN A 1 299 ? -12.264 -2.085 -4.714 1.00 40.16 299 GLN A CA 1
ATOM 2300 C C . GLN A 1 299 ? -12.814 -2.845 -5.918 1.00 31.39 299 GLN A C 1
ATOM 2301 O O . GLN A 1 299 ? -12.318 -2.647 -7.038 1.00 43.20 299 GLN A O 1
ATOM 2307 N N . CYS A 1 300 ? -13.883 -3.630 -5.745 1.00 32.71 300 CYS A N 1
ATOM 2308 C CA . CYS A 1 300 ? -14.434 -4.518 -6.754 1.00 38.58 300 CYS A CA 1
ATOM 2309 C C . CYS A 1 300 ? -15.566 -3.825 -7.495 1.00 59.82 300 CYS A C 1
ATOM 2310 O O . CYS A 1 300 ? -16.282 -2.989 -6.934 1.00 47.76 300 CYS A O 1
ATOM 2313 N N . SER A 1 301 ? -15.711 -4.187 -8.773 1.00 72.68 301 SER A N 1
ATOM 2314 C CA . SER A 1 301 ? -16.768 -3.668 -9.633 1.00 74.45 301 SER A CA 1
ATOM 2315 C C . SER A 1 301 ? -18.123 -3.827 -8.957 1.00 79.60 301 SER A C 1
ATOM 2316 O O . SER A 1 301 ? -18.273 -4.637 -8.033 1.00 75.12 301 SER A O 1
ATOM 2319 N N . GLY A 1 302 ? -19.109 -3.058 -9.404 1.00 60.80 302 GLY A N 1
ATOM 2320 C CA . GLY A 1 302 ? -20.408 -3.037 -8.756 1.00 70.23 302 GLY A CA 1
ATOM 2321 C C . GLY A 1 302 ? -21.414 -4.043 -9.280 1.00 70.96 302 GLY A C 1
ATOM 2322 O O . GLY A 1 302 ? -22.316 -4.456 -8.544 1.00 69.53 302 GLY A O 1
ATOM 2323 N N . THR B 2 1 ? 12.384 -12.554 25.920 1.00 56.90 1 THR B N 1
ATOM 2324 C CA . THR B 2 1 ? 12.471 -11.295 25.189 1.00 58.22 1 THR B CA 1
ATOM 2325 C C . THR B 2 1 ? 11.422 -10.303 25.692 1.00 57.40 1 THR B C 1
ATOM 2326 O O . THR B 2 1 ? 10.329 -10.697 26.107 1.00 57.93 1 THR B O 1
ATOM 2330 N N . SER B 2 2 ? 11.770 -9.020 25.671 1.00 46.30 2 SER B N 1
ATOM 2331 C CA . SER B 2 2 ? 10.885 -7.946 26.099 1.00 41.51 2 SER B CA 1
ATOM 2332 C C . SER B 2 2 ? 10.301 -7.215 24.901 1.00 37.27 2 SER B C 1
ATOM 2333 O O . SER B 2 2 ? 10.848 -7.234 23.794 1.00 34.20 2 SER B O 1
ATOM 2336 N N . ALA B 2 3 ? 9.180 -6.538 25.138 1.00 30.63 3 ALA B N 1
ATOM 2337 C CA . ALA B 2 3 ? 8.686 -5.597 24.151 1.00 27.79 3 ALA B CA 1
ATOM 2338 C C . ALA B 2 3 ? 9.674 -4.449 23.999 1.00 28.72 3 ALA B C 1
ATOM 2339 O O . ALA B 2 3 ? 10.443 -4.130 24.914 1.00 33.09 3 ALA B O 1
ATOM 2341 N N . VAL B 2 4 ? 9.668 -3.849 22.818 1.00 28.06 4 VAL B N 1
ATOM 2342 C CA . VAL B 2 4 ? 10.571 -2.763 22.454 1.00 28.14 4 VAL B CA 1
ATOM 2343 C C . VAL B 2 4 ? 9.710 -1.547 22.127 1.00 28.11 4 VAL B C 1
ATOM 2344 O O . VAL B 2 4 ? 8.819 -1.637 21.275 1.00 25.15 4 VAL B O 1
ATOM 2348 N N . LEU B 2 5 ? 9.962 -0.417 22.801 1.00 25.32 5 LEU B N 1
ATOM 2349 C CA . LEU B 2 5 ? 9.334 0.848 22.420 1.00 23.05 5 LEU B CA 1
ATOM 2350 C C . LEU B 2 5 ? 10.131 1.412 21.260 1.00 23.70 5 LEU B C 1
ATOM 2351 O O . LEU B 2 5 ? 11.305 1.752 21.414 1.00 27.69 5 LEU B O 1
ATOM 2356 N N . GLN B 2 6 ? 9.515 1.512 20.093 1.00 22.69 6 GLN B N 1
ATOM 2357 C CA . GLN B 2 6 ? 10.307 1.711 18.892 1.00 23.59 6 GLN B CA 1
ATOM 2358 C C . GLN B 2 6 ? 10.594 3.190 18.611 1.00 25.42 6 GLN B C 1
ATOM 2359 O O . GLN B 2 6 ? 10.486 3.677 17.490 1.00 26.39 6 GLN B O 1
ATOM 2365 N N . SER B 2 7 ? 11.024 3.920 19.642 1.00 26.38 7 SER B N 1
ATOM 2366 C CA . SER B 2 7 ? 11.577 5.252 19.445 1.00 24.91 7 SER B CA 1
ATOM 2367 C C . SER B 2 7 ? 12.965 5.162 18.804 1.00 28.16 7 SER B C 1
ATOM 2368 O O . SER B 2 7 ? 13.564 4.086 18.685 1.00 30.01 7 SER B O 1
ATOM 2371 N N . GLY B 2 8 ? 13.482 6.317 18.371 1.00 28.31 8 GLY B N 1
ATOM 2372 C CA . GLY B 2 8 ? 14.809 6.402 17.791 1.00 30.54 8 GLY B CA 1
ATOM 2373 C C . GLY B 2 8 ? 15.789 7.112 18.702 1.00 36.65 8 GLY B C 1
ATOM 2374 O O . GLY B 2 8 ? 15.392 7.845 19.611 1.00 34.35 8 GLY B O 1
ATOM 2375 N N . PHE B 2 9 ? 17.079 6.910 18.463 1.00 41.96 9 PHE B N 1
ATOM 2376 C CA . PHE B 2 9 ? 18.123 7.523 19.258 1.00 46.98 9 PHE B CA 1
ATOM 2377 C C . PHE B 2 9 ? 18.791 8.610 18.431 1.00 46.35 9 PHE B C 1
ATOM 2378 O O . PHE B 2 9 ? 18.971 8.453 17.222 1.00 55.79 9 PHE B O 1
ATOM 2386 N N . ARG B 2 10 ? 19.127 9.721 19.077 1.00 50.06 10 ARG B N 1
ATOM 2387 C CA . ARG B 2 10 ? 19.712 10.851 18.360 1.00 59.95 10 ARG B CA 1
ATOM 2388 C C . ARG B 2 10 ? 20.661 11.669 19.240 1.00 54.30 10 ARG B C 1
ATOM 2389 O O . ARG B 2 10 ? 21.856 11.397 19.260 1.00 66.41 10 ARG B O 1
#

GO terms:
  GO:0008234 cysteine-type peptidase activity (F, IDA)
  GO:0042803 protein homodimerization activity (F, IDA)
  GO:0004197 cysteine-type endopeptidase activity (F, IDA)
  GO:0019057 symbiont-mediated perturbation of host translation (P, IDA)
  GO:0004843 cysteine-type deubiquitinase activity (F, EXP)
  GO:0042025 host cell nucleus (C, EXP)
  GO:0044165 host cell endoplasmic reticulum (C, EXP)
  GO:0044174 host cell endosome (C, EXP)
  GO:0044177 host cell Golgi apparatus (C, EXP)
  GO:0030430 host cell cytoplasm (C, EXP)
  GO:0062243 double membrane vesicle viral factory outer membrane (C, TAS)
  GO:0004197 cysteine-type endopeptidase activity (F, TAS)
  GO:0019785 ISG15-specific peptidase activity (F, TAS)
  GO:0008289 lipid binding (F, EXP)
  GO:0005515 protein binding (F, IPI)

Sequence (312 aa):
SGFRKMAFPSGKVEGCMVQVICGTTTLNGLWLDDVVYCPRAVICTSEDMLNPNYEDLLIRKSNHNFLVQAGNVQLRVIGHSMQNCVLKLKVDTANPKTPKYKFVRIQPGQTFSVLACCYNGSPSGVYQCAMRPNFTIKGSFLNGSCGSVGFNIDYDCVSFCYMHHMELPTGVHAGTDLEGNFYGPFVDRQTAQAAGTDTTITVNVLAWLYAAVINGDRWFLNRFTTTLNDFNLVAMKYNYEPLTQDHVDILGPLSAQTGIAVLDMCASLKELLQNGMNGRTILGSALLEDEFTPFDVVRQCSGTSAVLQSGFR

Organism: Severe acute respiratory syndrome coronavirus 2 (NCBI:txid2697049)

Secondary structure (DSSP, 8-state):
------PPP-HHHHTTEEEEEETTEEEEEEEETTEEEEEGGGG--TGGGGS--HHHHHHT--GGG-EEEETTEEEPEEEEEEETTEEEEEESS--TTPPEEEE--PPTT-EEEEEEEETTEEEEEEEEE--TTS-B-----TT-TT-EEEEEETTEEEEEEEEEEE-TTS-EEEE-TTSPBSSS--SSSS---PPPP-B-HHHHHHHHHHHHHTT--TT--S----HHHHHHHHHHTTBPPPPHHHHHHTHHHHHHHT--HHHHHHHHHHHHHH--TT--BTTBSS------HHHHHHHS--/---EE--EE-

InterPro domains:
  IPR002589 Macro domain [PF01661] (1058-1164)
  IPR002589 Macro domain [PS51154] (1025-1194)
  IPR002589 Macro domain [SM00506] (1037-1165)
  IPR008740 Peptidase C30, coronavirus [PF05409] (3292-3575)
  IPR008740 Peptidase C30, coronavirus [PS51442] (3264-3569)
  IPR008740 Peptidase C30, coronavirus [cd21666] (3267-3563)
  IPR009003 Peptidase S1, PA clan [SSF50494] (3266-3563)
  IPR013016 Peptidase C16, coronavirus [PF08715] (1564-1882)
  IPR013016 Peptidase C16, coronavirus [PS51124] (1634-1898)
  IPR014822 Non-structural protein NSP9, coronavirus [PF08710] (4141-4253)
  IPR014822 Non-structural protein NSP9, coronavirus [PS51951] (4141-4253)
  IPR014828 Non-structural protein NSP7, coronavirus [PF08716] (3860-3942)
  IPR014828 Non-structural protein NSP7, coronavirus [PS51949] (3860-3942)
  IPR014829 Non-structural protein NSP8, coronavirus [PF08717] (3943-4140)
  IPR014829 Non-structural protein NSP8, coronavirus [PS51950] (3943-4140)
  IPR018995 RNA synthesis protein NSP10, coronavirus [PF09401] (4263-4384)
  IPR018995 RNA synthesis protein NSP10, coronavirus [PS51952] (4254-4392)
  IPR021590 NSP1, globular domain, betacoronavirus [PF11501] (9-131)
  IPR022733 DPUP/SUD, C-terminal, betacoronavirus [PF12124] (1498-1561)
  IPR022733 DPUP/SUD, C-terminal, betacoronavirus [PS51942] (1496-1561)

Radius of gyration: 21.72 Å; Cα contacts (8 Å, |Δi|>4): 702; chains: 2; bounding box: 46×59×50 Å

Solvent-accessible surface area: 14009 Å² total; per-residue (Å²): 164,42,20,171,96,81,23,23,104,16,47,78,0,79,21,0,13,2,28,0,14,7,59,68,11,4,1,0,0,0,21,1,68,43,26,0,18,0,0,43,0,0,5,1,62,90,131,39,14,117,122,20,85,12,120,60,25,16,143,170,61,48,44,141,42,4,74,0,65,18,70,143,83,113,3,150,11,66,17,63,56,42,53,75,17,0,0,64,0,94,1,76,60,61,7,117,143,36,17,150,64,118,53,61,107,21,122,45,6,82,9,0,0,0,4,6,0,48,86,11,67,54,76,32,64,56,23,2,0,0,10,26,22,65,2,1,123,23,76,8,127,102,8,0,0,0,0,0,0,0,32,26,71,220,92,8,0,14,0,1,1,0,0,0,0,52,4,57,116,37,26,5,0,0,0,6,2,70,0,61,25,0,21,103,8,56,4,93,51,37,85,22,86,30,44,134,39,31,33,11,1,16,2,0,0,0,4,0,0,0,0,12,47,42,57,43,134,78,10,43,48,119,139,92,15,75,42,111,69,0,30,122,25,0,141,85,91,80,19,60,81,5,64,105,86,46,22,87,82,0,28,87,2,19,84,74,30,69,19,50,12,61,45,0,0,5,1,0,35,60,11,26,90,106,38,21,133,82,110,71,0,41,77,17,70,132,38,48,17,25,17,4,14,116,14,0,81,85,44,15,91,97,142,47,1,61,5,7,16,14,170,170

B-factor: mean 32.91, std 13.09, range [15.38, 101.27]

Nearest PDB structures (foldseek):
  8h7k-assembly1_A-2  TM=9.973E-01  e=2.409E-64  Severe acute respiratory syndrome coronavirus 2
  7tvs-assembly1_A-2  TM=9.984E-01  e=5.875E-61  Severe acute respiratory syndrome coronavirus
  8wzq-assembly1_B  TM=9.981E-01  e=1.212E-60  Severe acute respiratory syndrome coronavirus 2
  7mb8-assembly1_B  TM=9.939E-01  e=1.515E-60  Severe acute respiratory syndrome coronavirus 2
  8drz-assembly1_B  TM=9.622E-01  e=1.146E-60  Severe acute respiratory syndrome coronavirus 2